Protein AF-A0AAV8YM49-F1 (afdb_monomer_lite)

Sequence (236 aa):
MFSIVPRKYVSRLPNSCKVLKRLSSSISSSESVTNRKTENLKRDILQYRHIYPEFLPDPKFEFRNIIREKLERNDMIARRTQIDIPEFYVGSIMAVSSSDPHTPGKFHRFVGICIQRGGCGLRAHFTLRNVIDHQPRPWLERWERKNLQGVQDLGLPEKFYKRAQELAKPWEKYDLMKEYMQVFILLLFVVVITRTIPEEEQTEIFSEIQSKLQKLEVTRKQLKKKRVFVKPIKLA

Structure (mmCIF, N/CA/C/O backbone):
data_AF-A0AAV8YM49-F1
#
_entry.id   AF-A0AAV8YM49-F1
#
loop_
_atom_site.group_PDB
_atom_site.id
_atom_site.type_symbol
_atom_site.label_atom_id
_atom_site.label_alt_id
_atom_site.label_comp_id
_atom_site.label_asym_id
_atom_site.label_entity_id
_atom_site.label_seq_id
_atom_site.pdbx_PDB_ins_code
_atom_site.Cartn_x
_atom_site.Cartn_y
_atom_site.Cartn_z
_atom_site.occupancy
_atom_site.B_iso_or_equiv
_atom_site.auth_seq_id
_atom_site.auth_comp_id
_atom_site.auth_asym_id
_atom_site.auth_atom_id
_atom_site.pdbx_PDB_model_num
ATOM 1 N N . MET A 1 1 ? -13.465 -10.265 99.283 1.00 46.56 1 MET A N 1
ATOM 2 C CA . MET A 1 1 ? -14.138 -10.762 98.065 1.00 46.56 1 MET A CA 1
ATOM 3 C C . MET A 1 1 ? -13.457 -10.161 96.846 1.00 46.56 1 MET A C 1
ATOM 5 O O . MET A 1 1 ? -13.741 -9.017 96.548 1.00 46.56 1 MET A O 1
ATOM 9 N N . PHE A 1 2 ? -12.567 -10.894 96.173 1.00 34.19 2 PHE A N 1
ATOM 10 C CA . PHE A 1 2 ? -12.185 -10.626 94.781 1.00 34.19 2 PHE A CA 1
ATOM 11 C C . PHE A 1 2 ? -11.800 -11.960 94.132 1.00 34.19 2 PHE A C 1
ATOM 13 O O . PHE A 1 2 ? -10.978 -12.706 94.659 1.00 34.19 2 PHE A O 1
ATOM 20 N N . SER A 1 3 ? -12.495 -12.290 93.049 1.00 35.25 3 SER A N 1
ATOM 21 C CA . SER A 1 3 ? -12.461 -13.561 92.327 1.00 35.25 3 SER A CA 1
ATOM 22 C C . SER A 1 3 ? -11.358 -13.594 91.266 1.00 35.25 3 SER A C 1
ATOM 24 O O . SER A 1 3 ? -11.198 -12.645 90.502 1.00 35.25 3 SER A O 1
ATOM 26 N N . ILE A 1 4 ? -10.648 -14.721 91.191 1.00 41.78 4 ILE A N 1
ATOM 27 C CA . ILE A 1 4 ? -9.607 -15.040 90.204 1.00 41.78 4 ILE A CA 1
ATOM 28 C C . ILE A 1 4 ? -10.245 -15.762 89.007 1.00 41.78 4 ILE A C 1
ATOM 30 O O . ILE A 1 4 ? -10.943 -16.758 89.189 1.00 41.78 4 ILE A O 1
ATOM 34 N N . VAL A 1 5 ? -9.973 -15.295 87.785 1.00 45.62 5 VAL A N 1
ATOM 35 C CA . VAL A 1 5 ? -10.307 -15.991 86.526 1.00 45.62 5 VAL A CA 1
ATOM 36 C C . VAL A 1 5 ? -9.008 -16.504 85.885 1.00 45.62 5 VAL A C 1
ATOM 38 O O . VAL A 1 5 ? -8.065 -15.720 85.760 1.00 45.62 5 VAL A O 1
ATOM 41 N N . PRO A 1 6 ? -8.917 -17.776 85.447 1.00 42.50 6 PRO A N 1
ATOM 42 C CA . PRO A 1 6 ? -7.717 -18.294 84.803 1.00 42.50 6 PRO A CA 1
ATOM 43 C C . PRO A 1 6 ? -7.703 -18.067 83.281 1.00 42.50 6 PRO A C 1
ATOM 45 O O . PRO A 1 6 ? -8.722 -18.079 82.590 1.00 42.50 6 PRO A O 1
ATOM 48 N N . ARG A 1 7 ? -6.482 -17.891 82.770 1.00 38.19 7 ARG A N 1
ATOM 49 C CA . ARG A 1 7 ? -6.090 -17.665 81.371 1.00 38.19 7 ARG A CA 1
ATOM 50 C C . ARG A 1 7 ? -6.223 -18.965 80.559 1.00 38.19 7 ARG A C 1
ATOM 52 O O . ARG A 1 7 ? -5.686 -19.992 80.966 1.00 38.19 7 ARG A O 1
ATOM 59 N N . LYS A 1 8 ? -6.902 -18.935 79.404 1.00 37.12 8 LYS A N 1
ATOM 60 C CA . LYS A 1 8 ? -6.998 -20.092 78.492 1.00 37.12 8 LYS A CA 1
ATOM 61 C C . LYS A 1 8 ? -5.732 -20.251 77.638 1.00 37.12 8 LYS A C 1
ATOM 63 O O . LYS A 1 8 ? -5.185 -19.283 77.118 1.00 37.12 8 LYS A O 1
ATOM 68 N N . TYR A 1 9 ? -5.308 -21.506 77.527 1.00 36.41 9 TYR A N 1
ATOM 69 C CA . TYR A 1 9 ? -4.167 -22.034 76.781 1.00 36.41 9 TYR A CA 1
ATOM 70 C C . TYR A 1 9 ? -4.437 -22.029 75.262 1.00 36.41 9 TYR A C 1
ATOM 72 O O . TYR A 1 9 ? -5.551 -22.331 74.836 1.00 36.41 9 TYR A O 1
ATOM 80 N N . VAL A 1 10 ? -3.416 -21.735 74.449 1.00 42.94 10 VAL A N 1
ATOM 81 C CA . VAL A 1 10 ? -3.442 -21.874 72.981 1.00 42.94 10 VAL A CA 1
ATOM 82 C C . VAL A 1 10 ? -3.245 -23.350 72.627 1.00 42.94 10 VAL A C 1
ATOM 84 O O . VAL A 1 10 ? -2.217 -23.935 72.969 1.00 42.94 10 VAL A O 1
ATOM 87 N N . SER A 1 11 ? -4.219 -23.967 71.956 1.00 38.06 11 SER A N 1
ATOM 88 C CA . SER A 1 11 ? -4.120 -25.338 71.448 1.00 38.06 11 SER A CA 1
ATOM 89 C C . SER A 1 11 ? -3.679 -25.377 69.980 1.00 38.06 11 SER A C 1
ATOM 91 O O . SER A 1 11 ? -4.008 -24.518 69.165 1.00 38.06 11 SER A O 1
ATOM 93 N N . ARG A 1 12 ? -2.869 -26.397 69.686 1.00 40.97 12 ARG A N 1
ATOM 94 C CA . ARG A 1 12 ? -2.185 -26.697 68.422 1.00 40.97 12 ARG A CA 1
ATOM 95 C C . ARG A 1 12 ? -3.151 -26.903 67.243 1.00 40.97 12 ARG A C 1
ATOM 97 O O . ARG A 1 12 ? -4.181 -27.553 67.387 1.00 40.97 12 ARG A O 1
ATOM 104 N N . LEU A 1 13 ? -2.737 -26.435 66.063 1.00 36.75 13 LEU A N 1
ATOM 105 C CA . LEU A 1 13 ? -3.349 -26.717 64.758 1.00 36.75 13 LEU A CA 1
ATOM 106 C C . LEU A 1 13 ? -3.242 -28.211 64.387 1.00 36.75 13 LEU A C 1
ATOM 108 O O . LEU A 1 13 ? -2.139 -28.760 64.467 1.00 36.75 13 LEU A O 1
ATOM 112 N N . PRO A 1 14 ? -4.318 -28.858 63.896 1.00 38.84 14 PRO A N 1
ATOM 113 C CA . PRO A 1 14 ? -4.217 -30.136 63.210 1.00 38.84 14 PRO A CA 1
ATOM 114 C C . PRO A 1 14 ? -4.161 -29.967 61.683 1.00 38.84 14 PRO A C 1
ATOM 116 O O . PRO A 1 14 ? -4.896 -29.197 61.065 1.00 38.84 14 PRO A O 1
ATOM 119 N N . ASN A 1 15 ? -3.271 -30.753 61.081 1.00 51.25 15 ASN A N 1
ATOM 120 C CA . ASN A 1 15 ? -3.043 -30.902 59.648 1.00 51.25 15 ASN A CA 1
ATOM 121 C C . ASN A 1 15 ? -4.310 -31.339 58.885 1.00 51.25 15 ASN A C 1
ATOM 123 O O . ASN A 1 15 ? -4.854 -32.406 59.161 1.00 51.25 15 ASN A O 1
ATOM 127 N N . SER A 1 16 ? -4.706 -30.609 57.834 1.00 43.00 16 SER A N 1
ATOM 128 C CA . SER A 1 16 ? -5.570 -31.160 56.772 1.00 43.00 16 SER A CA 1
ATOM 129 C C . SER A 1 16 ? -5.277 -30.573 55.377 1.00 43.00 16 SER A C 1
ATOM 131 O O . SER A 1 16 ? -6.141 -30.085 54.656 1.00 43.00 16 SER A O 1
ATOM 133 N N . CYS A 1 17 ? -4.026 -30.702 54.921 1.00 45.03 17 CYS A N 1
ATOM 134 C CA . CYS A 1 17 ? -3.582 -30.385 53.550 1.00 45.03 17 CYS A CA 1
ATOM 135 C C . CYS A 1 17 ? -4.099 -31.358 52.458 1.00 45.03 17 CYS A C 1
ATOM 137 O O . CYS A 1 17 ? -3.348 -31.738 51.558 1.00 45.03 17 CYS A O 1
ATOM 139 N N . LYS A 1 18 ? -5.372 -31.778 52.488 1.00 47.28 18 LYS A N 1
ATOM 140 C CA . LYS A 1 18 ? -5.961 -32.634 51.432 1.00 47.28 18 LYS A CA 1
ATOM 141 C C . LYS A 1 18 ? -6.781 -31.867 50.384 1.00 47.28 18 LYS A C 1
ATOM 143 O O . LYS A 1 18 ? -7.021 -32.409 49.311 1.00 47.28 18 LYS A O 1
ATOM 148 N N . VAL A 1 19 ? -7.126 -30.599 50.630 1.00 46.47 19 VAL A N 1
ATOM 149 C CA . VAL A 1 19 ? -7.856 -29.752 49.659 1.00 46.47 19 VAL A CA 1
ATOM 150 C C . VAL A 1 19 ? -6.904 -28.965 48.741 1.00 46.47 19 VAL A C 1
ATOM 152 O O . VAL A 1 19 ? -7.182 -28.793 47.557 1.00 46.47 19 VAL A O 1
ATOM 155 N N . LEU A 1 20 ? -5.714 -28.596 49.228 1.00 43.62 20 LEU A N 1
ATOM 156 C CA . LEU A 1 20 ? -4.735 -27.802 48.466 1.00 43.62 20 LEU A CA 1
ATOM 157 C C . LEU A 1 20 ? -4.010 -28.571 47.345 1.00 43.62 20 LEU A C 1
ATOM 159 O O . LEU A 1 20 ? -3.550 -27.951 46.392 1.00 43.62 20 LEU A O 1
ATOM 163 N N . LYS A 1 21 ? -3.952 -29.911 47.396 1.00 45.19 21 LYS A N 1
ATOM 164 C CA . LYS A 1 21 ? -3.364 -30.725 46.310 1.00 45.19 21 LYS A CA 1
ATOM 165 C C . LYS A 1 21 ? -4.295 -30.923 45.106 1.00 45.19 21 LYS A C 1
ATOM 167 O O . LYS A 1 21 ? -3.812 -31.233 44.024 1.00 45.19 21 LYS A O 1
ATOM 172 N N . ARG A 1 22 ? -5.616 -30.752 45.269 1.00 38.84 22 ARG A N 1
ATOM 173 C CA . ARG A 1 22 ? -6.582 -30.875 44.159 1.00 38.84 22 ARG A CA 1
ATOM 174 C C . ARG A 1 22 ? -6.674 -29.589 43.336 1.00 38.84 22 ARG A C 1
ATOM 176 O O . ARG A 1 22 ? -6.702 -29.676 42.113 1.00 38.84 22 ARG A O 1
ATOM 183 N N . LEU A 1 23 ? -6.617 -28.416 43.978 1.00 42.66 23 LEU A N 1
ATOM 184 C CA . LEU A 1 23 ? -6.590 -27.133 43.262 1.00 42.66 23 LEU A CA 1
ATOM 185 C C . LEU A 1 23 ? -5.299 -26.923 42.452 1.00 42.66 23 LEU A C 1
ATOM 187 O O . LEU A 1 23 ? -5.364 -26.390 41.346 1.00 42.66 23 LEU A O 1
ATOM 191 N N . SER A 1 24 ? -4.142 -27.384 42.936 1.00 49.41 24 SER A N 1
ATOM 192 C CA . SER A 1 24 ? -2.877 -27.246 42.198 1.00 49.41 24 SER A CA 1
ATOM 193 C C . SER A 1 24 ? -2.832 -28.087 40.915 1.00 49.41 24 SER A C 1
ATOM 195 O O . SER A 1 24 ? -2.260 -27.648 39.921 1.00 49.41 24 SER A O 1
ATOM 197 N N . SER A 1 25 ? -3.493 -29.252 40.893 1.00 47.28 25 SER A N 1
ATOM 198 C CA . SER A 1 25 ? -3.593 -30.097 39.691 1.00 47.28 25 SER A CA 1
ATOM 199 C C . SER A 1 25 ? -4.529 -29.540 38.610 1.00 47.28 25 SER A C 1
ATOM 201 O O . SER A 1 25 ? -4.307 -29.776 37.426 1.00 47.28 25 SER A O 1
ATOM 203 N N . SER A 1 26 ? -5.549 -28.761 38.990 1.00 46.94 26 SER A N 1
ATOM 204 C CA . SER A 1 26 ? -6.405 -28.050 38.031 1.00 46.94 26 SER A CA 1
ATOM 205 C C . SER A 1 26 ? -5.739 -26.787 37.473 1.00 46.94 26 SER A C 1
ATOM 207 O O . SER A 1 26 ? -5.915 -26.488 36.294 1.00 46.94 26 SER A O 1
ATOM 209 N N . ILE A 1 27 ? -4.929 -26.088 38.276 1.00 49.69 27 ILE A N 1
ATOM 210 C CA . ILE A 1 27 ? -4.221 -24.863 37.865 1.00 49.69 27 ILE A CA 1
ATOM 211 C C . ILE A 1 27 ? -3.103 -25.171 36.853 1.00 49.69 27 ILE A C 1
ATOM 213 O O . ILE A 1 27 ? -2.983 -24.484 35.843 1.00 49.69 27 ILE A O 1
ATOM 217 N N . SER A 1 28 ? -2.364 -26.272 37.025 1.00 42.50 28 SER A N 1
ATOM 218 C CA . SER A 1 28 ? -1.335 -26.682 36.054 1.00 42.50 28 SER A CA 1
ATOM 219 C C . SER A 1 28 ? -1.918 -27.091 34.687 1.00 42.50 28 SER A C 1
ATOM 221 O O . SER A 1 28 ? -1.295 -26.904 33.636 1.00 42.50 28 SER A O 1
ATOM 223 N N . SER A 1 29 ? -3.151 -27.613 34.671 1.00 42.50 29 SER A N 1
ATOM 224 C CA . SER A 1 29 ? -3.867 -27.950 33.434 1.00 42.50 29 SER A CA 1
ATOM 225 C C . SER A 1 29 ? -4.449 -26.725 32.714 1.00 42.50 29 SER A C 1
ATOM 227 O O . SER A 1 29 ? -4.466 -26.696 31.484 1.00 42.50 29 SER A O 1
ATOM 229 N N . SER A 1 30 ? -4.862 -25.678 33.440 1.00 47.22 30 SER A N 1
ATOM 230 C CA . SER A 1 30 ? -5.319 -24.423 32.831 1.00 47.22 30 SER A CA 1
ATOM 231 C C . SER A 1 30 ? -4.153 -23.566 32.328 1.00 47.22 30 SER A C 1
ATOM 233 O O . SER A 1 30 ? -4.255 -23.033 31.226 1.00 47.22 30 SER A O 1
ATOM 235 N N . GLU A 1 31 ? -3.027 -23.509 33.050 1.00 51.16 31 GLU A N 1
ATOM 236 C CA . GLU A 1 31 ? -1.808 -22.781 32.647 1.00 51.16 31 GLU A CA 1
ATOM 237 C C . GLU A 1 31 ? -1.156 -23.339 31.371 1.00 51.16 31 GLU A C 1
ATOM 239 O O . GLU A 1 31 ? -0.634 -22.597 30.539 1.00 51.16 31 GLU A O 1
ATOM 244 N N . SER A 1 32 ? -1.220 -24.656 31.157 1.00 50.72 32 SER A N 1
ATOM 245 C CA . SER A 1 32 ? -0.671 -25.285 29.946 1.00 50.72 32 SER A CA 1
ATOM 246 C C . SER A 1 32 ? -1.552 -25.085 28.703 1.00 50.72 32 SER A C 1
ATOM 248 O O . SER A 1 32 ? -1.036 -25.028 27.582 1.00 50.72 32 SER A O 1
ATOM 250 N N . VAL A 1 33 ? -2.871 -24.934 28.871 1.00 56.97 33 VAL A N 1
ATOM 251 C CA . VAL A 1 33 ? -3.812 -24.609 27.783 1.00 56.97 33 VAL A CA 1
ATOM 252 C C . VAL A 1 33 ? -3.781 -23.116 27.452 1.00 56.97 33 VAL A C 1
ATOM 254 O O . VAL A 1 33 ? -3.846 -22.759 26.272 1.00 56.97 33 VAL A O 1
ATOM 257 N N . THR A 1 34 ? -3.649 -22.239 28.451 1.00 57.94 34 THR A N 1
ATOM 258 C CA . THR A 1 34 ? -3.471 -20.798 28.223 1.00 57.94 34 THR A CA 1
ATOM 259 C C . THR A 1 34 ? -2.155 -20.519 27.509 1.00 57.94 34 THR A C 1
ATOM 261 O O . THR A 1 34 ? -2.188 -19.828 26.498 1.00 57.94 34 THR A O 1
ATOM 264 N N . ASN A 1 35 ? -1.038 -21.147 27.897 1.00 59.56 35 ASN A N 1
ATOM 265 C CA . ASN A 1 35 ? 0.242 -20.971 27.199 1.00 59.56 35 ASN A CA 1
ATOM 266 C C . ASN A 1 35 ? 0.191 -21.382 25.720 1.00 59.56 35 ASN A C 1
ATOM 268 O O . ASN A 1 35 ? 0.691 -20.652 24.867 1.00 59.56 35 ASN A O 1
ATOM 272 N N . ARG A 1 36 ? -0.474 -22.493 25.367 1.00 60.69 36 ARG A N 1
ATOM 273 C CA . ARG A 1 36 ? -0.638 -22.873 23.948 1.00 60.69 36 ARG A CA 1
ATOM 274 C C . ARG A 1 36 ? -1.481 -21.870 23.159 1.00 60.69 36 ARG A C 1
ATOM 276 O O . ARG A 1 36 ? -1.185 -21.617 21.994 1.00 60.69 36 ARG A O 1
ATOM 283 N N . LYS A 1 37 ? -2.518 -21.293 23.776 1.00 61.66 37 LYS A N 1
ATOM 284 C CA . LYS A 1 37 ? -3.340 -20.243 23.151 1.00 61.66 37 LYS A CA 1
ATOM 285 C C . LYS A 1 37 ? -2.547 -18.949 22.963 1.00 61.66 37 LYS A C 1
ATOM 287 O O . LYS A 1 37 ? -2.629 -18.359 21.892 1.00 61.66 37 LYS A O 1
ATOM 292 N N . THR A 1 38 ? -1.750 -18.550 23.952 1.00 63.34 38 THR A N 1
ATOM 293 C CA . THR A 1 38 ? -0.883 -17.364 23.883 1.00 63.34 38 THR A CA 1
ATOM 294 C C . THR A 1 38 ? 0.177 -17.504 22.791 1.00 63.34 38 THR A C 1
ATOM 296 O O . THR A 1 38 ? 0.385 -16.576 22.017 1.00 63.34 38 THR A O 1
ATOM 299 N N . GLU A 1 39 ? 0.796 -18.678 22.658 1.00 65.69 39 GLU A N 1
ATOM 300 C CA . GLU A 1 39 ? 1.777 -18.945 21.598 1.00 65.69 39 GLU A CA 1
ATOM 301 C C . GLU A 1 39 ? 1.148 -18.965 20.196 1.00 65.69 39 GLU A C 1
ATOM 303 O O . GLU A 1 39 ? 1.759 -18.501 19.235 1.00 65.69 39 GLU A O 1
ATOM 308 N N . ASN A 1 40 ? -0.094 -19.435 20.056 1.00 69.25 40 ASN A N 1
ATOM 309 C CA . ASN A 1 40 ? -0.818 -19.335 18.785 1.00 69.25 40 ASN A CA 1
ATOM 310 C C . ASN A 1 40 ? -1.177 -17.883 18.441 1.00 69.25 40 ASN A C 1
ATOM 312 O O . ASN A 1 40 ? -0.971 -17.470 17.306 1.00 69.25 40 ASN A O 1
ATOM 316 N N . LEU A 1 41 ? -1.602 -17.084 19.425 1.00 67.56 41 LEU A N 1
ATOM 317 C CA . LEU A 1 41 ? -1.854 -15.652 19.238 1.00 67.56 41 LEU A CA 1
ATOM 318 C C . LEU A 1 41 ? -0.592 -14.902 18.792 1.00 67.56 41 LEU A C 1
ATOM 320 O O . LEU A 1 41 ? -0.668 -14.083 17.885 1.00 67.56 41 LEU A O 1
ATOM 324 N N . LYS A 1 42 ? 0.579 -15.211 19.364 1.00 67.69 42 LYS A N 1
ATOM 325 C CA . LYS A 1 42 ? 1.860 -14.633 18.917 1.00 67.69 42 LYS A CA 1
ATOM 326 C C . LYS A 1 42 ? 2.180 -14.972 17.461 1.00 67.69 42 LYS A C 1
ATOM 328 O O . LYS A 1 42 ? 2.605 -14.097 16.710 1.00 67.69 42 LYS A O 1
ATOM 333 N N . ARG A 1 43 ? 1.946 -16.217 17.031 1.00 68.50 43 ARG A N 1
ATOM 334 C CA . ARG A 1 43 ? 2.124 -16.613 15.620 1.00 68.50 43 ARG A CA 1
ATOM 335 C C . ARG A 1 43 ? 1.164 -15.868 14.698 1.00 68.50 43 ARG A C 1
ATOM 337 O O . ARG A 1 43 ? 1.590 -15.413 13.640 1.00 68.50 43 ARG A O 1
ATOM 344 N N . ASP A 1 44 ? -0.084 -15.695 15.120 1.00 70.56 44 ASP A N 1
ATOM 345 C CA . ASP A 1 44 ? -1.075 -14.924 14.369 1.00 70.56 44 ASP A CA 1
ATOM 346 C C . ASP A 1 44 ? -0.655 -13.445 14.263 1.00 70.56 44 ASP A C 1
ATOM 348 O O . ASP A 1 44 ? -0.721 -12.861 13.183 1.00 70.56 44 ASP A O 1
ATOM 352 N N . ILE A 1 45 ? -0.121 -12.849 15.339 1.00 71.06 45 ILE A N 1
ATOM 353 C CA . ILE A 1 45 ? 0.413 -11.472 15.353 1.00 71.06 45 ILE A CA 1
ATOM 354 C C . ILE A 1 45 ? 1.547 -11.299 14.329 1.00 71.06 45 ILE A C 1
ATOM 356 O O . ILE A 1 45 ? 1.556 -10.322 13.576 1.00 71.06 45 ILE A O 1
ATOM 360 N N . LEU A 1 46 ? 2.467 -12.264 14.236 1.00 69.31 46 LEU A N 1
ATOM 361 C CA . LEU A 1 46 ? 3.545 -12.235 13.240 1.00 69.31 46 LEU A CA 1
ATOM 362 C C . LEU A 1 46 ? 3.019 -12.322 11.800 1.00 69.31 46 LEU A C 1
ATOM 364 O O . LEU A 1 46 ? 3.611 -11.727 10.899 1.00 69.31 46 LEU A O 1
ATOM 368 N N . GLN A 1 47 ? 1.902 -13.017 11.567 1.00 79.62 47 GLN A N 1
ATOM 369 C CA . GLN A 1 47 ? 1.260 -13.043 10.250 1.00 79.62 47 GLN A CA 1
ATOM 370 C C . GLN A 1 47 ? 0.632 -11.687 9.904 1.00 79.62 47 GLN A C 1
ATOM 372 O O . GLN A 1 47 ? 0.831 -11.191 8.793 1.00 79.62 47 GLN A O 1
ATOM 377 N N . TYR A 1 48 ? -0.050 -11.036 10.855 1.00 79.00 48 TYR A N 1
ATOM 378 C CA . TYR A 1 48 ? -0.684 -9.728 10.633 1.00 79.00 48 TYR A CA 1
ATOM 379 C C . TYR A 1 48 ? 0.297 -8.637 10.215 1.00 79.00 48 TYR A C 1
ATOM 381 O O . TYR A 1 48 ? -0.066 -7.769 9.419 1.00 79.00 48 TYR A O 1
ATOM 389 N N . ARG A 1 49 ? 1.551 -8.719 10.668 1.00 80.00 49 ARG A N 1
ATOM 390 C CA . ARG A 1 49 ? 2.621 -7.821 10.225 1.00 80.00 49 ARG A CA 1
ATOM 391 C C . ARG A 1 49 ? 2.805 -7.814 8.708 1.00 80.00 49 ARG A C 1
ATOM 393 O O . ARG A 1 49 ? 3.039 -6.757 8.127 1.00 80.00 49 ARG A O 1
ATOM 400 N N . HIS A 1 50 ? 2.719 -8.976 8.066 1.00 79.00 50 HIS A N 1
ATOM 401 C CA . HIS A 1 50 ? 2.889 -9.089 6.617 1.00 79.00 50 HIS A CA 1
ATOM 402 C C . HIS A 1 50 ? 1.603 -8.779 5.851 1.00 79.00 50 HIS A C 1
ATOM 404 O O . HIS A 1 50 ? 1.664 -8.304 4.718 1.00 79.00 50 HIS A O 1
ATOM 410 N N . ILE A 1 51 ? 0.444 -9.042 6.456 1.00 87.12 51 ILE A N 1
ATOM 411 C CA . ILE A 1 51 ? -0.857 -8.784 5.832 1.00 87.12 51 ILE A CA 1
ATOM 412 C C . ILE A 1 51 ? -1.131 -7.271 5.786 1.00 87.12 51 ILE A C 1
ATOM 414 O O . ILE A 1 51 ? -1.494 -6.730 4.734 1.00 87.12 51 ILE A O 1
ATOM 418 N N . TYR A 1 52 ? -0.894 -6.580 6.906 1.00 87.94 52 TYR A N 1
ATOM 419 C CA . TYR A 1 52 ? -1.211 -5.163 7.087 1.00 87.94 52 TYR A CA 1
ATOM 420 C C . TYR A 1 52 ? 0.009 -4.327 7.516 1.00 87.94 52 TYR A C 1
ATOM 422 O O . TYR A 1 52 ? 0.048 -3.812 8.639 1.00 87.94 52 TYR A O 1
ATOM 430 N N . PRO A 1 53 ? 1.004 -4.149 6.628 1.00 86.25 53 PRO A N 1
ATOM 431 C CA . PRO A 1 53 ? 2.182 -3.333 6.916 1.00 86.25 53 PRO A CA 1
ATOM 432 C C . PRO A 1 53 ? 1.845 -1.864 7.223 1.00 86.25 53 PRO A C 1
ATOM 434 O O . PRO A 1 53 ? 2.571 -1.216 7.966 1.00 86.25 53 PRO A O 1
ATOM 437 N N . GLU A 1 54 ? 0.735 -1.335 6.701 1.00 89.06 54 GLU A N 1
ATOM 438 C CA . GLU A 1 54 ? 0.326 0.063 6.876 1.00 89.06 54 GLU A CA 1
ATOM 439 C C . GLU A 1 54 ? -0.059 0.452 8.309 1.00 89.06 54 GLU A C 1
ATOM 441 O O . GLU A 1 54 ? -0.082 1.638 8.622 1.00 89.06 54 GLU A O 1
ATOM 446 N N . PHE A 1 55 ? -0.392 -0.504 9.179 1.00 89.69 55 PHE A N 1
ATOM 447 C CA . PHE A 1 55 ? -0.747 -0.191 10.566 1.00 89.69 55 PHE A CA 1
ATOM 448 C C . PHE A 1 55 ? 0.469 0.020 11.467 1.00 89.69 55 PHE A C 1
ATOM 450 O O . PHE A 1 55 ? 0.308 0.531 12.578 1.00 89.69 55 PHE A O 1
ATOM 457 N N . LEU A 1 56 ? 1.664 -0.364 11.009 1.00 86.19 56 LEU A N 1
ATOM 458 C CA . LEU A 1 56 ? 2.886 -0.089 11.748 1.00 86.19 56 LEU A CA 1
ATOM 459 C C . LEU A 1 56 ? 3.281 1.387 11.582 1.00 86.19 56 LEU A C 1
ATOM 461 O O . LEU A 1 56 ? 3.113 1.954 10.497 1.00 86.19 56 LEU A O 1
ATOM 465 N N . PRO A 1 57 ? 3.802 2.015 12.648 1.00 84.06 57 PRO A N 1
ATOM 466 C CA . PRO A 1 57 ? 4.302 3.378 12.583 1.00 84.06 57 PRO A CA 1
ATOM 467 C C . PRO A 1 57 ? 5.578 3.472 11.745 1.00 84.06 57 PRO A C 1
ATOM 469 O O . PRO A 1 57 ? 6.245 2.475 11.455 1.00 84.06 57 PRO A O 1
ATOM 472 N N . ASP A 1 58 ? 5.918 4.704 11.367 1.00 78.19 58 ASP A N 1
ATOM 473 C CA . ASP A 1 58 ? 7.142 4.970 10.627 1.00 78.19 58 ASP A CA 1
ATOM 474 C C . ASP A 1 58 ? 8.384 4.547 11.439 1.00 78.19 58 ASP A C 1
ATOM 476 O O . ASP A 1 58 ? 8.450 4.763 12.652 1.00 78.19 58 ASP A O 1
ATOM 480 N N . PRO A 1 59 ? 9.420 4.012 10.772 1.00 72.69 59 PRO A N 1
ATOM 481 C CA . PRO A 1 59 ? 10.653 3.573 11.423 1.00 72.69 59 PRO A CA 1
ATOM 482 C C . PRO A 1 59 ? 11.418 4.694 12.157 1.00 72.69 59 PRO A C 1
ATOM 484 O O . PRO A 1 59 ? 12.183 4.421 13.085 1.00 72.69 59 PRO A O 1
ATOM 487 N N . LYS A 1 60 ? 11.244 5.954 11.737 1.00 71.56 60 LYS A N 1
ATOM 488 C CA . LYS A 1 60 ? 11.921 7.126 12.314 1.00 71.56 60 LYS A CA 1
ATOM 489 C C . LYS A 1 60 ? 11.160 7.646 13.538 1.00 71.56 60 LYS A C 1
ATOM 491 O O . LYS A 1 60 ? 10.038 8.126 13.406 1.00 71.56 60 LYS A O 1
ATOM 496 N N . PHE A 1 61 ? 11.803 7.629 14.706 1.00 71.50 61 PHE A N 1
ATOM 497 C CA . PHE A 1 61 ? 11.193 8.056 15.974 1.00 71.50 61 PHE A CA 1
ATOM 498 C C . PHE A 1 61 ? 10.910 9.568 16.059 1.00 71.50 61 PHE A C 1
ATOM 500 O O . PHE A 1 61 ? 10.016 9.981 16.790 1.00 71.50 61 PHE A O 1
ATOM 507 N N . GLU A 1 62 ? 11.646 10.389 15.303 1.00 76.44 62 GLU A N 1
ATOM 508 C CA . GLU A 1 62 ? 11.611 11.862 15.364 1.00 76.44 62 GLU A CA 1
ATOM 509 C C . GLU A 1 62 ? 10.212 12.457 15.145 1.00 76.44 62 GLU A C 1
ATOM 511 O O . GLU A 1 62 ? 9.875 13.492 15.713 1.00 76.44 62 GLU A O 1
ATOM 516 N N . PHE A 1 63 ? 9.380 11.792 14.339 1.00 74.56 63 PHE A N 1
ATOM 517 C CA . PHE A 1 63 ? 8.049 12.272 13.948 1.00 74.56 63 PHE A CA 1
ATOM 518 C C . PHE A 1 63 ? 6.911 11.454 14.577 1.00 74.56 63 PHE A C 1
ATOM 520 O O . PHE A 1 63 ? 5.759 11.504 14.121 1.00 74.56 63 PHE A O 1
ATOM 527 N N . ARG A 1 64 ? 7.230 10.666 15.607 1.00 79.88 64 ARG A N 1
ATOM 528 C CA . ARG A 1 64 ? 6.311 9.715 16.225 1.00 79.88 64 ARG A CA 1
ATOM 529 C C . ARG A 1 64 ? 5.411 10.396 17.253 1.00 79.88 64 ARG A C 1
ATOM 531 O O . ARG A 1 64 ? 5.877 11.155 18.098 1.00 79.88 64 ARG A O 1
ATOM 538 N N . ASN A 1 65 ? 4.110 10.115 17.204 1.00 87.12 65 ASN A N 1
ATOM 539 C CA . ASN A 1 65 ? 3.164 10.605 18.208 1.00 87.12 65 ASN A CA 1
ATOM 540 C C . ASN A 1 65 ? 2.072 9.559 18.452 1.00 87.12 65 ASN A C 1
ATOM 542 O O . ASN A 1 65 ? 1.289 9.241 17.557 1.00 87.12 65 ASN A O 1
ATOM 546 N N . ILE A 1 66 ? 1.997 9.077 19.695 1.00 88.31 66 ILE A N 1
ATOM 547 C CA . ILE A 1 66 ? 1.108 7.985 20.113 1.00 88.31 66 ILE A CA 1
ATOM 548 C C . ILE A 1 66 ? -0.364 8.339 19.875 1.00 88.31 66 ILE A C 1
ATOM 550 O O . ILE A 1 66 ? -1.139 7.503 19.410 1.00 88.31 66 ILE A O 1
ATOM 554 N N . ILE A 1 67 ? -0.761 9.579 20.175 1.00 92.44 67 ILE A N 1
ATOM 555 C CA . ILE A 1 67 ? -2.152 10.025 20.029 1.00 92.44 67 ILE A CA 1
ATOM 556 C C . ILE A 1 67 ? -2.512 10.112 18.546 1.00 92.44 67 ILE A C 1
ATOM 558 O O . ILE A 1 67 ? -3.567 9.621 18.143 1.00 92.44 67 ILE A O 1
ATOM 562 N N . ARG A 1 68 ? -1.614 10.677 17.728 1.00 91.94 68 ARG A N 1
ATOM 563 C CA . ARG A 1 68 ? -1.789 10.765 16.272 1.00 91.94 68 ARG A CA 1
ATOM 564 C C . ARG A 1 68 ? -1.961 9.379 15.657 1.00 91.94 68 ARG A C 1
ATOM 566 O O . ARG A 1 68 ? -2.936 9.148 14.954 1.00 91.94 68 ARG A O 1
ATOM 573 N N . GLU A 1 69 ? -1.076 8.442 15.983 1.00 90.81 69 GLU A N 1
ATOM 574 C CA . GLU A 1 69 ? -1.124 7.066 15.475 1.00 90.81 69 GLU A CA 1
ATOM 575 C C . GLU A 1 69 ? -2.388 6.320 15.913 1.00 90.81 69 GLU A C 1
ATOM 577 O O . GLU A 1 69 ? -3.002 5.628 15.102 1.00 90.81 69 GLU A O 1
ATOM 582 N N . LYS A 1 70 ? -2.820 6.472 17.175 1.00 91.69 70 LYS A N 1
ATOM 583 C CA . LYS A 1 70 ? -4.079 5.879 17.661 1.00 91.69 70 LYS A CA 1
ATOM 584 C C . LYS A 1 70 ? -5.289 6.440 16.905 1.00 91.69 70 LYS A C 1
ATOM 586 O O . LYS A 1 70 ? -6.176 5.677 16.519 1.00 91.69 70 LYS A O 1
ATOM 591 N N . LEU A 1 71 ? -5.318 7.748 16.646 1.00 94.06 71 LEU A N 1
ATOM 592 C CA . LEU A 1 71 ? -6.398 8.385 15.890 1.00 94.06 71 LEU A CA 1
ATOM 593 C C . LEU A 1 71 ? -6.394 7.966 14.411 1.00 94.06 71 LEU A C 1
ATOM 595 O O . LEU A 1 71 ? -7.447 7.619 13.879 1.00 94.06 71 LEU A O 1
ATOM 599 N N . GLU A 1 72 ? -5.221 7.918 13.774 1.00 93.62 72 GLU A N 1
ATOM 600 C CA . GLU A 1 72 ? -5.058 7.439 12.395 1.00 93.62 72 GLU A CA 1
ATOM 601 C C . GLU A 1 72 ? -5.536 5.986 12.257 1.00 93.62 72 GLU A C 1
ATOM 603 O O . GLU A 1 72 ? -6.290 5.671 11.338 1.00 93.62 72 GLU A O 1
ATOM 608 N N . ARG A 1 73 ? -5.193 5.107 13.208 1.00 93.12 73 ARG A N 1
ATOM 609 C CA . ARG A 1 73 ? -5.662 3.711 13.226 1.00 93.12 73 ARG A CA 1
ATOM 610 C C . ARG A 1 73 ? -7.179 3.605 13.370 1.00 93.12 73 ARG A C 1
ATOM 612 O O . ARG A 1 73 ? -7.801 2.787 12.690 1.00 93.12 73 ARG A O 1
ATOM 619 N N . ASN A 1 74 ? -7.788 4.438 14.212 1.00 93.25 74 ASN A N 1
ATOM 620 C CA . ASN A 1 74 ? -9.245 4.505 14.334 1.00 93.25 74 ASN A CA 1
ATOM 621 C C . ASN A 1 74 ? -9.909 4.927 13.018 1.00 93.25 74 ASN A C 1
ATOM 623 O O . ASN A 1 74 ? -10.872 4.282 12.596 1.00 93.25 74 ASN A O 1
ATOM 627 N N . ASP A 1 75 ? -9.370 5.945 12.346 1.00 96.19 75 ASP A N 1
ATOM 628 C CA . ASP A 1 75 ? -9.880 6.402 11.050 1.00 96.19 75 ASP A CA 1
ATOM 629 C C . ASP A 1 75 ? -9.709 5.326 9.962 1.00 96.19 75 ASP A C 1
ATOM 631 O O . ASP A 1 75 ? -10.648 5.011 9.234 1.00 96.19 75 ASP A O 1
ATOM 635 N N . MET A 1 76 ? -8.562 4.641 9.905 1.00 93.81 76 MET A N 1
ATOM 636 C CA . MET A 1 76 ? -8.348 3.528 8.968 1.00 93.81 76 MET A CA 1
ATOM 637 C C . MET A 1 76 ? -9.411 2.430 9.105 1.00 93.81 76 MET A C 1
ATOM 639 O O . MET A 1 76 ? -9.912 1.921 8.100 1.00 93.81 76 MET A O 1
ATOM 643 N N . ILE A 1 77 ? -9.783 2.063 10.335 1.00 92.69 77 ILE A N 1
ATOM 644 C CA . ILE A 1 77 ? -10.832 1.067 10.592 1.00 92.69 77 ILE A CA 1
ATOM 645 C C . ILE A 1 77 ? -12.215 1.600 10.198 1.00 92.69 77 ILE A C 1
ATOM 647 O O . ILE A 1 77 ? -13.004 0.866 9.592 1.00 92.69 77 ILE A O 1
ATOM 651 N N . ALA A 1 78 ? -12.510 2.869 10.482 1.00 93.69 78 ALA A N 1
ATOM 652 C CA . ALA A 1 78 ? -13.757 3.501 10.059 1.00 93.69 78 ALA A CA 1
ATOM 653 C C . ALA A 1 78 ? -13.890 3.494 8.525 1.00 93.69 78 ALA A C 1
ATOM 655 O O . ALA A 1 78 ? -14.913 3.056 7.994 1.00 93.69 78 ALA A O 1
ATOM 656 N N . ARG A 1 79 ? -12.822 3.840 7.794 1.00 94.06 79 ARG A N 1
ATOM 657 C CA . ARG A 1 79 ? -12.783 3.783 6.322 1.00 94.06 79 ARG A CA 1
ATOM 658 C C . ARG A 1 79 ? -12.934 2.363 5.788 1.00 94.06 79 ARG A C 1
ATOM 660 O O . ARG A 1 79 ? -13.689 2.151 4.844 1.00 94.06 79 ARG A O 1
ATOM 667 N N . ARG A 1 80 ? -12.310 1.368 6.430 1.00 92.62 80 ARG A N 1
ATOM 668 C CA . ARG A 1 80 ? -12.502 -0.058 6.096 1.00 92.62 80 ARG A CA 1
ATOM 669 C C . ARG A 1 80 ? -13.915 -0.562 6.354 1.00 92.62 80 ARG A C 1
ATOM 671 O O . ARG A 1 80 ? -14.265 -1.619 5.851 1.00 92.62 80 ARG A O 1
ATOM 678 N N . THR A 1 81 ? -14.720 0.140 7.144 1.00 91.31 81 THR A N 1
ATOM 679 C CA . THR A 1 81 ? -16.132 -0.217 7.336 1.00 91.31 81 THR A CA 1
ATOM 680 C C . THR A 1 81 ? -16.966 0.159 6.110 1.00 91.31 81 THR A C 1
ATOM 682 O O . THR A 1 81 ? -17.950 -0.511 5.807 1.00 91.31 81 THR A O 1
ATOM 685 N N . GLN A 1 82 ? -16.553 1.201 5.385 1.00 90.81 82 GLN A N 1
ATOM 686 C CA . GLN A 1 82 ? -17.217 1.685 4.174 1.00 90.81 82 GLN A CA 1
ATOM 687 C C . GLN A 1 82 ? -16.642 1.048 2.901 1.00 90.81 82 GLN A C 1
ATOM 689 O O . GLN A 1 82 ? -17.396 0.681 2.003 1.00 90.81 82 GLN A O 1
ATOM 694 N N . ILE A 1 83 ? -15.313 0.911 2.830 1.00 90.75 83 ILE A N 1
ATOM 695 C CA . ILE A 1 83 ? -14.584 0.380 1.674 1.00 90.75 83 ILE A CA 1
ATOM 696 C C . ILE A 1 83 ? -14.012 -0.998 2.014 1.00 90.75 83 ILE A C 1
ATOM 698 O O . ILE A 1 83 ? -13.245 -1.163 2.965 1.00 90.75 83 ILE A O 1
ATOM 702 N N . ASP A 1 84 ? -14.348 -1.991 1.194 1.00 88.69 84 ASP A N 1
ATOM 703 C CA . ASP A 1 84 ? -13.836 -3.353 1.325 1.00 88.69 84 ASP A CA 1
ATOM 704 C C . ASP A 1 84 ? -12.446 -3.484 0.685 1.00 88.69 84 ASP A C 1
ATOM 706 O O . ASP A 1 84 ? -12.318 -3.686 -0.520 1.00 88.69 84 ASP A O 1
ATOM 710 N N . ILE A 1 85 ? -11.399 -3.379 1.509 1.00 89.75 85 ILE A N 1
ATOM 711 C CA . ILE A 1 85 ? -10.006 -3.612 1.100 1.00 89.75 85 ILE A CA 1
ATOM 712 C C . ILE A 1 85 ? -9.663 -5.092 1.349 1.00 89.75 85 ILE A C 1
ATOM 714 O O . ILE A 1 85 ? -9.677 -5.510 2.511 1.00 89.75 85 ILE A O 1
ATOM 718 N N . PRO A 1 86 ? -9.391 -5.895 0.303 1.00 90.31 86 PRO A N 1
ATOM 719 C CA . PRO A 1 86 ? -8.983 -7.289 0.457 1.00 90.31 86 PRO A CA 1
ATOM 720 C C . PRO A 1 86 ? -7.511 -7.406 0.876 1.00 90.31 86 PRO A C 1
ATOM 722 O O . PRO A 1 86 ? -6.758 -6.435 0.840 1.00 90.31 86 PRO A O 1
ATOM 725 N N . GLU A 1 87 ? -7.088 -8.616 1.230 1.00 89.12 87 GLU A N 1
ATOM 726 C CA . GLU A 1 87 ? -5.672 -8.943 1.410 1.00 89.12 87 GLU A CA 1
ATOM 727 C C . GLU A 1 87 ? -4.991 -9.055 0.040 1.00 89.12 87 GLU A C 1
ATOM 729 O O . GLU A 1 87 ? -5.512 -9.705 -0.869 1.00 89.12 87 GLU A O 1
ATOM 734 N N . PHE A 1 88 ? -3.843 -8.397 -0.132 1.00 93.00 88 PHE A N 1
ATOM 735 C CA . PHE A 1 88 ? -3.078 -8.442 -1.378 1.00 93.00 88 PHE A CA 1
ATOM 736 C C . PHE A 1 88 ? -1.588 -8.236 -1.131 1.00 93.00 88 PHE A C 1
ATOM 738 O O . PHE A 1 88 ? -1.183 -7.530 -0.212 1.00 93.00 88 PHE A O 1
ATOM 745 N N . TYR A 1 89 ? -0.760 -8.798 -2.001 1.00 92.38 89 TYR A N 1
ATOM 746 C CA . TYR A 1 89 ? 0.693 -8.660 -1.942 1.00 92.38 89 TYR A CA 1
ATOM 747 C C . TYR A 1 89 ? 1.229 -8.012 -3.217 1.00 92.38 89 TYR A C 1
ATOM 749 O O . TYR A 1 89 ? 0.539 -7.947 -4.239 1.00 92.38 89 TYR A O 1
ATOM 757 N N . VAL A 1 90 ? 2.475 -7.543 -3.168 1.00 90.25 90 VAL A N 1
ATOM 758 C CA . VAL A 1 90 ? 3.197 -7.120 -4.374 1.00 90.25 90 VAL A CA 1
ATOM 759 C C . VAL A 1 90 ? 3.218 -8.287 -5.370 1.00 90.25 90 VAL A C 1
ATOM 761 O O . VAL A 1 90 ? 3.532 -9.413 -4.999 1.00 90.25 90 VAL A O 1
ATOM 764 N N . GLY A 1 91 ? 2.818 -8.025 -6.613 1.00 90.50 91 GLY A N 1
ATOM 765 C CA . GLY A 1 91 ? 2.598 -9.018 -7.667 1.00 90.50 91 GLY A CA 1
ATOM 766 C C . GLY A 1 91 ? 1.132 -9.420 -7.875 1.00 90.50 91 GLY A C 1
ATOM 767 O O . GLY A 1 91 ? 0.812 -10.022 -8.896 1.00 90.50 91 GLY A O 1
ATOM 768 N N . SER A 1 92 ? 0.219 -9.054 -6.969 1.00 92.62 92 SER A N 1
ATOM 769 C CA . SER A 1 92 ? -1.213 -9.355 -7.127 1.00 92.62 92 SER A CA 1
ATOM 770 C C . SER A 1 92 ? -1.852 -8.473 -8.206 1.00 92.62 92 SER A C 1
ATOM 772 O O . SER A 1 92 ? -1.596 -7.266 -8.257 1.00 92.62 92 SER A O 1
ATOM 774 N N . ILE A 1 93 ? -2.712 -9.059 -9.045 1.00 93.38 93 ILE A N 1
ATOM 775 C CA . ILE A 1 93 ? -3.525 -8.324 -10.025 1.00 93.38 93 ILE A CA 1
ATOM 776 C C . ILE A 1 93 ? -4.775 -7.804 -9.320 1.00 93.38 93 ILE A C 1
ATOM 778 O O . ILE A 1 93 ? -5.530 -8.575 -8.731 1.00 93.38 93 ILE A O 1
ATOM 782 N N . MET A 1 94 ? -5.003 -6.497 -9.387 1.00 90.31 94 MET A N 1
ATOM 783 C CA . MET A 1 94 ? -6.126 -5.840 -8.728 1.00 90.31 94 MET A CA 1
ATOM 784 C C . MET A 1 94 ? -6.830 -4.872 -9.669 1.00 90.31 94 MET A C 1
ATOM 786 O O . MET A 1 94 ? -6.236 -4.346 -10.609 1.00 90.31 94 MET A O 1
ATOM 790 N N . ALA A 1 95 ? -8.104 -4.619 -9.379 1.00 89.94 95 ALA A N 1
ATOM 791 C CA . ALA A 1 95 ? -8.902 -3.604 -10.045 1.00 89.94 95 ALA A CA 1
ATOM 792 C C . ALA A 1 95 ? -9.338 -2.558 -9.017 1.00 89.94 95 ALA A C 1
ATOM 794 O O . ALA A 1 95 ? -10.090 -2.872 -8.094 1.00 89.94 95 ALA A O 1
ATOM 795 N N . VAL A 1 96 ? -8.879 -1.320 -9.177 1.00 90.56 96 VAL A N 1
ATOM 796 C CA . VAL A 1 96 ? -9.261 -0.195 -8.317 1.00 90.56 96 VAL A CA 1
ATOM 797 C C . VAL A 1 96 ? -10.267 0.656 -9.065 1.00 90.56 96 VAL A C 1
ATOM 799 O O . VAL A 1 96 ? -10.047 1.024 -10.217 1.00 90.56 96 VAL A O 1
ATOM 802 N N . SER A 1 97 ? -11.386 0.945 -8.409 1.00 88.38 97 SER A N 1
ATOM 803 C CA . SER A 1 97 ? -12.382 1.882 -8.924 1.00 88.38 97 SER A CA 1
ATOM 804 C C . SER A 1 97 ? -12.216 3.203 -8.191 1.00 88.38 97 SER A C 1
ATOM 806 O O . SER A 1 97 ? -12.193 3.218 -6.962 1.00 88.38 97 SER A O 1
ATOM 808 N N . SER A 1 98 ? -12.082 4.291 -8.936 1.00 85.12 98 SER A N 1
ATOM 809 C CA . SER A 1 98 ? -11.952 5.637 -8.391 1.00 85.12 98 SER A CA 1
ATOM 810 C C . SER A 1 98 ? -12.965 6.557 -9.062 1.00 85.12 98 SER A C 1
ATOM 812 O O . SER A 1 98 ? -13.359 6.354 -10.213 1.00 85.12 98 SER A O 1
ATOM 814 N N . SER A 1 99 ? -13.443 7.535 -8.302 1.00 85.38 99 SER A N 1
ATOM 815 C CA . SER A 1 99 ? -14.358 8.563 -8.777 1.00 85.38 99 SER A CA 1
ATOM 816 C C . SER A 1 99 ? -13.584 9.854 -9.001 1.00 85.38 99 SER A C 1
ATOM 818 O O . SER A 1 99 ? -12.995 10.375 -8.054 1.00 85.38 99 SER A O 1
ATOM 820 N N . ASP A 1 100 ? -13.615 10.379 -10.219 1.00 83.44 100 ASP A N 1
ATOM 821 C CA . ASP A 1 100 ? -13.023 11.672 -10.557 1.00 83.44 100 ASP A CA 1
ATOM 822 C C . ASP A 1 100 ? -14.109 12.579 -11.162 1.00 83.44 100 ASP A C 1
ATOM 824 O O . ASP A 1 100 ? -14.709 12.197 -12.173 1.00 83.44 100 ASP A O 1
ATOM 828 N N . PRO A 1 101 ? -14.391 13.756 -10.566 1.00 91.25 101 PRO A N 1
ATOM 829 C CA . PRO A 1 101 ? -15.387 14.690 -11.085 1.00 91.25 101 PRO A CA 1
ATOM 830 C C . PRO A 1 101 ? -15.114 15.183 -12.509 1.00 91.25 101 PRO A C 1
ATOM 832 O O . PRO A 1 101 ? -16.063 15.523 -13.212 1.00 91.25 101 PRO A O 1
ATOM 835 N N . HIS A 1 102 ? -13.847 15.248 -12.929 1.00 87.88 102 HIS A N 1
ATOM 836 C CA . HIS A 1 102 ? -13.470 15.816 -14.226 1.00 87.88 102 HIS A CA 1
ATOM 837 C C . HIS A 1 102 ? -13.488 14.791 -15.376 1.00 87.88 102 HIS A C 1
ATOM 839 O O . HIS A 1 102 ? -13.491 15.168 -16.546 1.00 87.88 102 HIS A O 1
ATOM 845 N N . THR A 1 103 ? -13.544 13.493 -15.067 1.00 77.00 103 THR A N 1
ATOM 846 C CA . THR A 1 103 ? -13.511 12.422 -16.071 1.00 77.00 103 THR A CA 1
ATOM 847 C C . THR A 1 103 ? -14.919 12.124 -16.624 1.00 77.00 103 THR A C 1
ATOM 849 O O . THR A 1 103 ? -15.860 11.928 -15.841 1.00 77.00 103 THR A O 1
ATOM 852 N N . PRO A 1 104 ? -15.106 12.015 -17.960 1.00 81.50 104 PRO A N 1
ATOM 853 C CA . PRO A 1 104 ? -16.387 11.613 -18.540 1.00 81.50 104 PRO A CA 1
ATOM 854 C C . PRO A 1 104 ? -16.747 10.199 -18.064 1.00 81.50 104 PRO A C 1
ATOM 856 O O . PRO A 1 104 ? -16.000 9.248 -18.271 1.00 81.50 104 PRO A O 1
ATOM 859 N N . GLY A 1 105 ? -17.885 10.065 -17.380 1.00 78.44 105 GLY A N 1
ATOM 860 C CA . GLY A 1 105 ? -18.323 8.804 -16.770 1.00 78.44 105 GLY A CA 1
ATOM 861 C C . GLY A 1 105 ? -18.264 8.761 -15.240 1.00 78.44 105 GLY A C 1
ATOM 862 O O . GLY A 1 105 ? -18.774 7.798 -14.673 1.00 78.44 105 GLY A O 1
ATOM 863 N N . LYS A 1 106 ? -17.737 9.800 -14.564 1.00 79.69 106 LYS A N 1
ATOM 864 C CA . LYS A 1 106 ? -17.635 9.976 -13.090 1.00 79.69 106 LYS A CA 1
ATOM 865 C C . LYS A 1 106 ? -16.827 8.909 -12.336 1.00 79.69 106 LYS A C 1
ATOM 867 O O . LYS A 1 106 ? -16.203 9.228 -11.329 1.00 79.69 106 LYS A O 1
ATOM 872 N N . PHE A 1 107 ? -16.820 7.663 -12.801 1.00 79.81 107 PHE A N 1
ATOM 873 C CA . PHE A 1 107 ? -16.117 6.524 -12.230 1.00 79.81 107 PHE A CA 1
ATOM 874 C C . PHE A 1 107 ? -15.227 5.888 -13.292 1.00 79.81 107 PHE A C 1
ATOM 876 O O . PHE A 1 107 ? -15.671 5.602 -14.402 1.00 79.81 107 PHE A O 1
ATOM 883 N N . HIS A 1 108 ? -13.983 5.608 -12.927 1.00 80.25 108 HIS A N 1
ATOM 884 C CA . HIS A 1 108 ? -13.046 4.855 -13.746 1.00 80.25 108 HIS A CA 1
ATOM 885 C C . HIS A 1 108 ? -12.559 3.632 -12.970 1.00 80.25 108 HIS A C 1
ATOM 887 O O . HIS A 1 108 ? -12.404 3.667 -11.748 1.00 80.25 108 HIS A O 1
ATOM 893 N N . ARG A 1 109 ? -12.319 2.531 -13.687 1.00 83.62 109 ARG A N 1
ATOM 894 C CA . ARG A 1 109 ? -11.774 1.295 -13.119 1.00 83.62 109 ARG A CA 1
ATOM 895 C C . ARG A 1 109 ? -10.438 0.988 -13.773 1.00 83.62 109 ARG A C 1
ATOM 897 O O . ARG A 1 109 ? -10.392 0.692 -14.963 1.00 83.62 109 ARG A O 1
ATOM 904 N N . PHE A 1 110 ? -9.372 1.018 -12.986 1.00 85.69 110 PHE A N 1
ATOM 905 C CA . PHE A 1 110 ? -8.027 0.692 -13.435 1.00 85.69 110 PHE A CA 1
ATOM 906 C C . PHE A 1 110 ? -7.643 -0.710 -12.964 1.00 85.69 110 PHE A C 1
ATOM 908 O O . PHE A 1 110 ? -7.690 -1.004 -11.770 1.00 85.69 110 PHE A O 1
ATOM 915 N N . VAL A 1 111 ? -7.280 -1.579 -13.906 1.00 88.06 111 VAL A N 1
ATOM 916 C CA . VAL A 1 111 ? -6.802 -2.942 -13.636 1.00 88.06 111 VAL A CA 1
ATOM 917 C C . VAL A 1 111 ? -5.297 -2.961 -13.822 1.00 88.06 111 VAL A C 1
ATOM 919 O O . VAL A 1 111 ? -4.829 -2.472 -14.840 1.00 88.06 111 VAL A O 1
ATOM 922 N N . GLY A 1 112 ? -4.542 -3.531 -12.886 1.00 90.81 112 GLY A N 1
ATOM 923 C CA . GLY A 1 112 ? -3.091 -3.645 -13.014 1.00 90.81 112 GLY A CA 1
ATOM 924 C C . GLY A 1 112 ? -2.455 -4.548 -11.963 1.00 90.81 112 GLY A C 1
ATOM 925 O O . GLY A 1 112 ? -3.110 -4.998 -11.023 1.00 90.81 112 GLY A O 1
ATOM 926 N N . ILE A 1 113 ? -1.158 -4.801 -12.125 1.00 91.62 113 ILE A N 1
ATOM 927 C CA . ILE A 1 113 ? -0.336 -5.536 -11.158 1.00 91.62 113 ILE A CA 1
ATOM 928 C C . ILE A 1 113 ? 0.190 -4.553 -10.112 1.00 91.62 113 ILE A C 1
ATOM 930 O O . ILE A 1 113 ? 0.731 -3.502 -10.462 1.00 91.62 113 ILE A O 1
ATOM 934 N N . CYS A 1 114 ? 0.070 -4.896 -8.830 1.00 93.25 114 CYS A N 1
ATOM 935 C CA . CYS A 1 114 ? 0.687 -4.131 -7.750 1.00 93.25 114 CYS A CA 1
ATOM 936 C C . CYS A 1 114 ? 2.210 -4.320 -7.756 1.00 93.25 114 CYS A C 1
ATOM 938 O O . CYS A 1 114 ? 2.694 -5.426 -7.545 1.00 93.25 114 CYS A O 1
ATOM 940 N N . ILE A 1 115 ? 2.973 -3.249 -7.978 1.00 91.38 115 ILE A N 1
ATOM 941 C CA . ILE A 1 115 ? 4.449 -3.290 -7.980 1.00 91.38 115 ILE A CA 1
ATOM 942 C C . ILE A 1 115 ? 5.019 -2.957 -6.611 1.00 91.38 115 ILE A C 1
ATOM 944 O O . ILE A 1 115 ? 6.045 -3.492 -6.206 1.00 91.38 115 ILE A O 1
ATOM 948 N N . GLN A 1 116 ? 4.379 -2.028 -5.915 1.00 90.00 116 GLN A N 1
ATOM 949 C CA . GLN A 1 116 ? 4.912 -1.473 -4.687 1.00 90.00 116 GLN A CA 1
ATOM 950 C C . GLN A 1 116 ? 3.767 -1.167 -3.738 1.00 90.00 116 GLN A C 1
ATOM 952 O O . GLN A 1 116 ? 2.754 -0.605 -4.151 1.00 90.00 116 GLN A O 1
ATOM 957 N N . ARG A 1 117 ? 3.966 -1.516 -2.467 1.00 89.62 117 ARG A N 1
ATOM 958 C CA . ARG A 1 117 ? 3.193 -1.026 -1.325 1.00 89.62 117 ARG A CA 1
ATOM 959 C C . ARG A 1 117 ? 4.134 -0.176 -0.476 1.00 89.62 117 ARG A C 1
ATOM 961 O O . ARG A 1 117 ? 5.271 -0.584 -0.244 1.00 89.62 117 ARG A O 1
ATOM 968 N N . GLY A 1 118 ? 3.691 0.998 -0.048 1.00 87.00 118 GLY A N 1
ATOM 969 C CA . GLY A 1 118 ? 4.509 1.926 0.725 1.00 87.00 118 GLY A CA 1
ATOM 970 C C . GLY A 1 118 ? 3.676 2.887 1.566 1.00 87.00 118 GLY A C 1
ATOM 971 O O . GLY A 1 118 ? 2.451 2.920 1.468 1.00 87.00 118 GLY A O 1
ATOM 972 N N . GLY A 1 119 ? 4.357 3.684 2.389 1.00 87.75 119 GLY A N 1
ATOM 973 C CA . GLY A 1 119 ? 3.724 4.592 3.349 1.00 87.75 119 GLY A CA 1
ATOM 974 C C . GLY A 1 119 ? 3.140 3.883 4.578 1.00 87.75 119 GLY A C 1
ATOM 975 O O . GLY A 1 119 ? 3.024 2.660 4.614 1.00 87.75 119 GLY A O 1
ATOM 976 N N . CYS A 1 120 ? 2.771 4.676 5.582 1.00 85.88 120 CYS A N 1
ATOM 977 C CA . CYS A 1 120 ? 2.181 4.224 6.842 1.00 85.88 120 CYS A CA 1
ATOM 978 C C . CYS A 1 120 ? 0.832 4.918 7.094 1.00 85.88 120 CYS A C 1
ATOM 980 O O . CYS A 1 120 ? 0.562 6.006 6.568 1.00 85.88 120 CYS A O 1
ATOM 982 N N . GLY A 1 121 ? -0.012 4.313 7.924 1.00 90.50 121 GLY A N 1
ATOM 983 C CA . GLY A 1 121 ? -1.274 4.887 8.377 1.00 90.50 121 GLY A CA 1
ATOM 984 C C . GLY A 1 121 ? -2.204 5.278 7.225 1.00 90.50 121 GLY A C 1
ATOM 985 O O . GLY A 1 121 ? -2.421 4.525 6.274 1.00 90.50 121 GLY A O 1
ATOM 986 N N . LEU A 1 122 ? -2.722 6.507 7.282 1.00 91.69 122 LEU A N 1
ATOM 987 C CA . LEU A 1 122 ? -3.574 7.091 6.236 1.00 91.69 122 LEU A CA 1
ATOM 988 C C . LEU A 1 122 ? -2.811 7.496 4.961 1.00 91.69 122 LEU A C 1
ATOM 990 O O . LEU A 1 122 ? -3.437 7.784 3.945 1.00 91.69 122 LEU A O 1
ATOM 994 N N . ARG A 1 123 ? -1.472 7.525 5.004 1.00 91.00 123 ARG A N 1
ATOM 995 C CA . ARG A 1 123 ? -0.589 7.858 3.868 1.00 91.00 123 ARG A CA 1
ATOM 996 C C . ARG A 1 123 ? -0.145 6.615 3.091 1.00 91.00 123 ARG A C 1
ATOM 998 O O . ARG A 1 123 ? 0.698 6.712 2.193 1.00 91.00 123 ARG A O 1
ATOM 1005 N N . ALA A 1 124 ? -0.670 5.447 3.456 1.00 92.19 124 ALA A N 1
ATOM 1006 C CA . ALA A 1 124 ? -0.407 4.206 2.755 1.00 92.19 124 ALA A CA 1
ATOM 1007 C C . ALA A 1 124 ? -0.866 4.306 1.295 1.00 92.19 124 ALA A C 1
ATOM 1009 O O . ALA A 1 124 ? -1.982 4.730 0.996 1.00 92.19 124 ALA A O 1
ATOM 1010 N N . HIS A 1 125 ? 0.008 3.904 0.384 1.00 92.94 125 HIS A N 1
ATOM 1011 C CA . HIS A 1 125 ? -0.233 3.918 -1.049 1.00 92.94 125 HIS A CA 1
ATOM 1012 C C . HIS A 1 125 ? 0.307 2.642 -1.682 1.00 92.94 125 HIS A C 1
ATOM 1014 O O . HIS A 1 125 ? 1.169 1.942 -1.141 1.00 92.94 125 HIS A O 1
ATOM 1020 N N . PHE A 1 126 ? -0.206 2.339 -2.865 1.00 94.19 126 PHE A N 1
ATOM 1021 C CA . PHE A 1 126 ? 0.329 1.278 -3.692 1.00 94.19 126 PHE A CA 1
ATOM 1022 C C . PHE A 1 126 ? 0.279 1.685 -5.155 1.00 94.19 126 PHE A C 1
ATOM 1024 O O . PHE A 1 126 ? -0.606 2.424 -5.585 1.00 94.19 126 PHE A O 1
ATOM 1031 N N . THR A 1 127 ? 1.240 1.182 -5.917 1.00 92.38 127 THR A N 1
ATOM 1032 C CA . THR A 1 127 ? 1.383 1.504 -7.333 1.00 92.38 127 THR A CA 1
ATOM 1033 C C . THR A 1 127 ? 0.901 0.324 -8.158 1.00 92.38 127 THR A C 1
ATOM 1035 O O . THR A 1 127 ? 1.483 -0.762 -8.088 1.00 92.38 127 THR A O 1
ATOM 1038 N N . LEU A 1 128 ? -0.159 0.536 -8.941 1.00 91.00 128 LEU A N 1
ATOM 1039 C CA . LEU A 1 128 ? -0.603 -0.410 -9.961 1.00 91.00 128 LEU A CA 1
ATOM 1040 C C . LEU A 1 128 ? 0.034 -0.059 -11.299 1.00 91.00 128 LEU A C 1
ATOM 1042 O O . LEU A 1 128 ? 0.008 1.094 -11.724 1.00 91.00 128 LEU A O 1
ATOM 1046 N N . ARG A 1 129 ? 0.549 -1.068 -11.995 1.00 88.88 129 ARG A N 1
ATOM 1047 C CA . ARG A 1 129 ? 0.999 -0.936 -13.379 1.00 88.88 129 ARG A CA 1
ATOM 1048 C C . ARG A 1 129 ? 0.120 -1.763 -14.287 1.00 88.88 129 ARG A C 1
ATOM 1050 O O . ARG A 1 129 ? -0.084 -2.953 -14.054 1.00 88.88 129 ARG A O 1
ATOM 1057 N N . ASN A 1 130 ? -0.328 -1.119 -15.351 1.00 83.88 130 ASN A N 1
ATOM 1058 C CA . ASN A 1 130 ? -0.921 -1.767 -16.502 1.00 83.88 130 ASN A CA 1
ATOM 1059 C C . ASN A 1 130 ? -0.217 -1.270 -17.758 1.00 83.88 130 ASN A C 1
ATOM 1061 O O . ASN A 1 130 ? 0.217 -0.119 -17.802 1.00 83.88 130 ASN A O 1
ATOM 1065 N N . VAL A 1 131 ? -0.101 -2.132 -18.758 1.00 81.38 131 VAL A N 1
ATOM 1066 C CA . VAL A 1 131 ? 0.373 -1.738 -20.084 1.00 81.38 131 VAL A CA 1
ATOM 1067 C C . VAL A 1 131 ? -0.860 -1.679 -20.971 1.00 81.38 131 VAL A C 1
ATOM 1069 O O . VAL A 1 131 ? -1.406 -2.713 -21.339 1.00 81.38 131 VAL A O 1
ATOM 1072 N N . ILE A 1 132 ? -1.318 -0.464 -21.251 1.00 65.12 132 ILE A N 1
ATOM 1073 C CA . ILE A 1 132 ? -2.385 -0.180 -22.211 1.00 65.12 132 ILE A CA 1
ATOM 1074 C C . ILE A 1 132 ? -1.657 0.406 -23.418 1.00 65.12 132 ILE A C 1
ATOM 1076 O O . ILE A 1 132 ? -0.942 1.392 -23.257 1.00 65.12 132 ILE A O 1
ATOM 1080 N N . ASP A 1 133 ? -1.750 -0.268 -24.564 1.00 59.03 133 ASP A N 1
ATOM 1081 C CA . ASP A 1 133 ? -1.075 0.082 -25.821 1.00 59.03 133 ASP A CA 1
ATOM 1082 C C . ASP A 1 133 ? 0.459 0.095 -25.717 1.00 59.03 133 ASP A C 1
ATOM 1084 O O . ASP A 1 133 ? 1.082 1.128 -25.489 1.00 59.03 133 ASP A O 1
ATOM 1088 N N . HIS A 1 134 ? 1.066 -1.093 -25.861 1.00 61.12 134 HIS A N 1
ATOM 1089 C CA . HIS A 1 134 ? 2.510 -1.370 -25.809 1.00 61.12 134 HIS A CA 1
ATOM 1090 C C . HIS A 1 134 ? 3.395 -0.193 -26.246 1.00 61.12 134 HIS A C 1
ATOM 1092 O O . HIS A 1 134 ? 3.684 -0.019 -27.428 1.00 61.12 134 HIS A O 1
ATOM 1098 N N . GLN A 1 135 ? 3.876 0.591 -25.279 1.00 61.38 135 GLN A N 1
ATOM 1099 C CA . GLN A 1 135 ? 4.785 1.684 -25.588 1.00 61.38 135 GLN A CA 1
ATOM 1100 C C . GLN A 1 135 ? 6.197 1.126 -25.809 1.00 61.38 135 GLN A C 1
ATOM 1102 O O . GLN A 1 135 ? 6.760 0.497 -24.900 1.00 61.38 135 GLN A O 1
ATOM 1107 N N . PRO A 1 136 ? 6.797 1.342 -26.995 1.00 71.50 136 PRO A N 1
ATOM 1108 C CA . PRO A 1 136 ? 8.220 1.106 -27.179 1.00 71.50 136 PRO A CA 1
ATOM 1109 C C . PRO A 1 136 ? 9.028 2.117 -26.344 1.00 71.50 136 PRO A C 1
ATOM 1111 O O . PRO A 1 136 ? 8.488 2.973 -25.646 1.00 71.50 136 PRO A O 1
ATOM 1114 N N . ARG A 1 137 ? 10.359 2.019 -26.389 1.00 62.12 137 ARG A N 1
ATOM 1115 C CA . ARG A 1 137 ? 11.258 3.015 -25.770 1.00 62.12 137 ARG A CA 1
ATOM 1116 C C . ARG A 1 137 ? 10.891 4.442 -26.232 1.00 62.12 137 ARG A C 1
ATOM 1118 O O . ARG A 1 137 ? 10.528 4.589 -27.398 1.00 62.12 137 ARG A O 1
ATOM 1125 N N . PRO A 1 138 ? 11.063 5.487 -25.396 1.00 72.62 138 PRO A N 1
ATOM 1126 C CA . PRO A 1 138 ? 11.941 5.564 -24.222 1.00 72.62 138 PRO A CA 1
ATOM 1127 C C . PRO A 1 138 ? 11.284 5.159 -22.894 1.00 72.62 138 PRO A C 1
ATOM 1129 O O . PRO A 1 138 ? 10.199 5.608 -22.545 1.00 72.62 138 PRO A O 1
ATOM 1132 N N . TRP A 1 139 ? 11.983 4.331 -22.114 1.00 75.19 139 TRP A N 1
ATOM 1133 C CA . TRP A 1 139 ? 11.592 4.001 -20.740 1.00 75.19 139 TRP A CA 1
ATOM 1134 C C . TRP A 1 139 ? 12.130 5.035 -19.749 1.00 75.19 139 TRP A C 1
ATOM 1136 O O . TRP A 1 139 ? 13.164 5.650 -20.003 1.00 75.19 139 TRP A O 1
ATOM 1146 N N . LEU A 1 140 ? 11.471 5.162 -18.591 1.00 75.62 140 LEU A N 1
ATOM 1147 C CA . LEU A 1 140 ? 11.915 6.037 -17.498 1.00 75.62 140 LEU A CA 1
ATOM 1148 C C . LEU A 1 140 ? 13.323 5.674 -16.998 1.00 75.62 140 LEU A C 1
ATOM 1150 O O . LEU A 1 140 ? 14.156 6.545 -16.770 1.00 75.62 140 LEU A O 1
ATOM 1154 N N . GLU A 1 141 ? 13.589 4.374 -16.852 1.00 78.62 141 GLU A N 1
ATOM 1155 C CA . GLU A 1 141 ? 14.875 3.851 -16.403 1.00 78.62 141 GLU A CA 1
ATOM 1156 C C . GLU A 1 141 ? 15.471 2.859 -17.406 1.00 78.62 141 GLU A C 1
ATOM 1158 O O . GLU A 1 141 ? 14.789 2.250 -18.234 1.00 78.62 141 GLU A O 1
ATOM 1163 N N . ARG A 1 142 ? 16.787 2.673 -17.288 1.00 83.00 142 ARG A N 1
ATOM 1164 C CA . ARG A 1 142 ? 17.559 1.672 -18.028 1.00 83.00 142 ARG A CA 1
ATOM 1165 C C . ARG A 1 142 ? 17.462 0.312 -17.345 1.00 83.00 142 ARG A C 1
ATOM 1167 O O . ARG A 1 142 ? 18.355 -0.095 -16.599 1.00 83.00 142 ARG A O 1
ATOM 1174 N N . TRP A 1 143 ? 16.332 -0.353 -17.569 1.00 78.56 143 TRP A N 1
ATOM 1175 C CA . TRP A 1 143 ? 15.993 -1.645 -16.972 1.00 78.56 143 TRP A CA 1
ATOM 1176 C C . TRP A 1 143 ? 16.973 -2.763 -17.329 1.00 78.56 143 TRP A C 1
ATOM 1178 O O . TRP A 1 143 ? 17.154 -3.663 -16.520 1.00 78.56 143 TRP A O 1
ATOM 1188 N N . GLU A 1 144 ? 17.681 -2.668 -18.460 1.00 79.75 144 GLU A N 1
ATOM 1189 C CA . GLU A 1 144 ? 18.701 -3.644 -18.869 1.00 79.75 144 GLU A CA 1
ATOM 1190 C C . GLU A 1 144 ? 19.872 -3.770 -17.880 1.00 79.75 144 GLU A C 1
ATOM 1192 O O . GLU A 1 144 ? 20.639 -4.722 -17.946 1.00 79.75 144 GLU A O 1
ATOM 1197 N N . ARG A 1 145 ? 20.022 -2.803 -16.966 1.00 85.81 145 ARG A N 1
ATOM 1198 C CA . ARG A 1 145 ? 21.076 -2.784 -15.941 1.00 85.81 145 ARG A CA 1
ATOM 1199 C C . ARG A 1 145 ? 20.613 -3.270 -14.579 1.00 85.81 145 ARG A C 1
ATOM 1201 O O . ARG A 1 145 ? 21.437 -3.493 -13.698 1.00 85.81 145 ARG A O 1
ATOM 1208 N N . LYS A 1 146 ? 19.303 -3.316 -14.349 1.00 78.94 146 LYS A N 1
ATOM 1209 C CA . LYS A 1 146 ? 18.756 -3.726 -13.060 1.00 78.94 146 LYS A CA 1
ATOM 1210 C C . LYS A 1 146 ? 18.764 -5.252 -13.059 1.00 78.94 146 LYS A C 1
ATOM 1212 O O . LYS A 1 146 ? 18.171 -5.854 -13.946 1.00 78.94 146 LYS A O 1
ATOM 1217 N N . ASN A 1 147 ? 19.413 -5.870 -12.073 1.00 74.62 147 ASN A N 1
ATOM 1218 C CA . ASN A 1 147 ? 19.450 -7.330 -11.904 1.00 74.62 147 ASN A CA 1
ATOM 1219 C C . ASN A 1 147 ? 18.088 -7.869 -11.415 1.00 74.62 147 ASN A C 1
ATOM 1221 O O . ASN A 1 147 ? 17.975 -8.404 -10.313 1.00 74.62 147 ASN A O 1
ATOM 1225 N N . LEU A 1 148 ? 17.033 -7.656 -12.201 1.00 76.19 148 LEU A N 1
ATOM 1226 C CA . LEU A 1 148 ? 15.678 -8.110 -11.909 1.00 76.19 148 LEU A CA 1
ATOM 1227 C C . LEU A 1 148 ? 15.545 -9.593 -12.258 1.00 76.19 148 LEU A C 1
ATOM 1229 O O . LEU A 1 148 ? 15.976 -10.030 -13.322 1.00 76.19 148 LEU A O 1
ATOM 1233 N N . GLN A 1 149 ? 14.919 -10.361 -11.372 1.00 72.38 149 GLN A N 1
ATOM 1234 C CA . GLN A 1 149 ? 14.630 -11.774 -11.607 1.00 72.38 149 GLN A CA 1
ATOM 1235 C C . GLN A 1 149 ? 13.248 -11.932 -12.259 1.00 72.38 149 GLN A C 1
ATOM 1237 O O . GLN A 1 149 ? 12.311 -11.220 -11.902 1.00 72.38 149 GLN A O 1
ATOM 1242 N N . GLY A 1 150 ? 13.117 -12.869 -13.206 1.00 64.94 150 GLY A N 1
ATOM 1243 C CA . GLY A 1 150 ? 11.824 -13.246 -13.801 1.00 64.94 150 GLY A CA 1
ATOM 1244 C C . GLY A 1 150 ? 11.284 -12.319 -14.899 1.00 64.94 150 GLY A C 1
ATOM 1245 O O . GLY A 1 150 ? 10.109 -12.416 -15.247 1.00 64.94 150 GLY A O 1
ATOM 1246 N N . VAL A 1 151 ? 12.109 -11.425 -15.453 1.00 68.44 151 VAL A N 1
ATOM 1247 C CA . VAL A 1 151 ? 11.746 -10.586 -16.609 1.00 68.44 151 VAL A CA 1
ATOM 1248 C C . VAL A 1 151 ? 12.118 -11.322 -17.902 1.00 68.44 151 VAL A C 1
ATOM 1250 O O . VAL A 1 151 ? 13.213 -11.869 -17.992 1.00 68.44 151 VAL A O 1
ATOM 1253 N N . GLN A 1 152 ? 11.217 -11.346 -18.893 1.00 66.94 152 GLN A N 1
ATOM 1254 C CA . GLN A 1 152 ? 11.517 -11.884 -20.229 1.00 66.94 152 GLN A CA 1
ATOM 1255 C C . GLN A 1 152 ? 12.591 -11.046 -20.936 1.00 66.94 152 GLN A C 1
ATOM 1257 O O . GLN A 1 152 ? 12.741 -9.853 -20.653 1.00 66.94 152 GLN A O 1
ATOM 1262 N N . ASP A 1 153 ? 13.300 -11.648 -21.891 1.00 69.94 153 ASP A N 1
ATOM 1263 C CA . ASP A 1 153 ? 14.312 -10.939 -22.664 1.00 69.94 153 ASP A CA 1
ATOM 1264 C C . ASP A 1 153 ? 13.710 -9.724 -23.373 1.00 69.94 153 ASP A C 1
ATOM 1266 O O . ASP A 1 153 ? 12.807 -9.812 -24.200 1.00 69.94 153 ASP A O 1
ATOM 1270 N N . LEU A 1 154 ? 14.247 -8.554 -23.034 1.00 73.25 154 LEU A N 1
ATOM 1271 C CA . LEU A 1 154 ? 13.766 -7.245 -23.472 1.00 73.25 154 LEU A CA 1
ATOM 1272 C C . LEU A 1 154 ? 13.958 -6.973 -24.986 1.00 73.25 154 LEU A C 1
ATOM 1274 O O . LEU A 1 154 ? 13.673 -5.862 -25.442 1.00 73.25 154 LEU A O 1
ATOM 1278 N N . GLY A 1 155 ? 14.499 -7.935 -25.744 1.00 77.19 155 GLY A N 1
ATOM 1279 C CA . GLY A 1 155 ? 14.728 -7.837 -27.188 1.00 77.19 155 GLY A CA 1
ATOM 1280 C C . GLY A 1 155 ? 15.699 -6.726 -27.607 1.00 77.19 155 GLY A C 1
ATOM 1281 O O . GLY A 1 155 ? 15.522 -6.134 -28.669 1.00 77.19 155 GLY A O 1
ATOM 1282 N N . LEU A 1 156 ? 16.688 -6.370 -26.770 1.00 83.00 156 LEU A N 1
ATOM 1283 C CA . LEU A 1 156 ? 17.670 -5.330 -27.117 1.00 83.00 156 LEU A CA 1
ATOM 1284 C C . LEU A 1 156 ? 18.766 -5.849 -28.053 1.00 83.00 156 LEU A C 1
ATOM 1286 O O . LEU A 1 156 ? 19.145 -7.015 -27.973 1.00 83.00 156 LEU A O 1
ATOM 1290 N N . PRO A 1 157 ? 19.402 -4.947 -28.826 1.00 88.62 157 PRO A N 1
ATOM 1291 C CA . PRO A 1 157 ? 20.698 -5.227 -29.427 1.00 88.62 157 PRO A CA 1
ATOM 1292 C C . PRO A 1 157 ? 21.738 -5.647 -28.379 1.00 88.62 157 PRO A C 1
ATOM 1294 O O . PRO A 1 157 ? 21.855 -5.028 -27.317 1.00 88.62 157 PRO A O 1
ATOM 1297 N N . GLU A 1 158 ? 22.569 -6.631 -28.725 1.00 89.88 158 GLU A N 1
ATOM 1298 C CA . GLU A 1 158 ? 23.574 -7.239 -27.837 1.00 89.88 158 GLU A CA 1
ATOM 1299 C C . GLU A 1 158 ? 24.530 -6.217 -27.194 1.00 89.88 158 GLU A C 1
ATOM 1301 O O . GLU A 1 158 ? 24.946 -6.356 -26.043 1.00 89.88 158 GLU A O 1
ATOM 1306 N N . LYS A 1 159 ? 24.817 -5.121 -27.910 1.00 91.12 159 LYS A N 1
ATOM 1307 C CA . LYS A 1 159 ? 25.645 -4.001 -27.437 1.00 91.12 159 LYS A CA 1
ATOM 1308 C C . LYS A 1 159 ? 25.183 -3.440 -26.086 1.00 91.12 159 LYS A C 1
ATOM 1310 O O . LYS A 1 159 ? 26.015 -3.008 -25.290 1.00 91.12 159 LYS A O 1
ATOM 1315 N N . PHE A 1 160 ? 23.877 -3.423 -25.820 1.00 87.44 160 PHE A N 1
ATOM 1316 C CA . PHE A 1 160 ? 23.345 -2.908 -24.558 1.00 87.44 160 PHE A CA 1
ATOM 1317 C C . PHE A 1 160 ? 23.602 -3.859 -23.391 1.00 87.44 160 PHE A C 1
ATOM 1319 O O . PHE A 1 160 ? 23.969 -3.389 -22.316 1.00 87.44 160 PHE A O 1
ATOM 1326 N N . TYR A 1 161 ? 23.487 -5.170 -23.615 1.00 87.88 161 TYR A N 1
ATOM 1327 C CA . TYR A 1 161 ? 23.792 -6.181 -22.602 1.00 87.88 161 TYR A CA 1
ATOM 1328 C C . TYR A 1 161 ? 25.284 -6.200 -22.259 1.00 87.88 161 TYR A C 1
ATOM 1330 O O . TYR A 1 161 ? 25.623 -6.191 -21.080 1.00 87.88 161 TYR A O 1
ATOM 1338 N N . LYS A 1 162 ? 26.172 -6.099 -23.260 1.00 90.88 162 LYS A N 1
ATOM 1339 C CA . LYS A 1 162 ? 27.628 -5.973 -23.040 1.00 90.88 162 LYS A CA 1
ATOM 1340 C C . LYS A 1 162 ? 27.964 -4.771 -22.156 1.00 90.88 162 LYS A C 1
ATOM 1342 O O . LYS A 1 162 ? 28.604 -4.915 -21.122 1.00 90.88 162 LYS A O 1
ATOM 1347 N N . ARG A 1 163 ? 27.414 -3.598 -22.482 1.00 89.62 163 ARG A N 1
ATOM 1348 C CA . ARG A 1 163 ? 27.595 -2.382 -21.673 1.00 89.62 163 ARG A CA 1
ATOM 1349 C C . ARG A 1 163 ? 26.988 -2.496 -20.267 1.00 89.62 163 ARG A C 1
ATOM 1351 O O . ARG A 1 163 ? 27.490 -1.878 -19.333 1.00 89.62 163 ARG A O 1
ATOM 1358 N N . ALA A 1 164 ? 25.886 -3.225 -20.104 1.00 87.94 164 ALA A N 1
ATOM 1359 C CA . ALA A 1 164 ? 25.299 -3.474 -18.789 1.00 87.94 164 ALA A CA 1
ATOM 1360 C C . ALA A 1 164 ? 26.196 -4.385 -17.937 1.00 87.94 164 ALA A C 1
ATOM 1362 O O . ALA A 1 164 ? 26.388 -4.092 -16.761 1.00 87.94 164 ALA A O 1
ATOM 1363 N N . GLN A 1 165 ? 26.789 -5.423 -18.537 1.00 88.75 165 GLN A N 1
ATOM 1364 C CA . GLN A 1 165 ? 27.760 -6.310 -17.889 1.00 88.75 165 GLN A CA 1
ATOM 1365 C C . GLN A 1 165 ? 29.037 -5.562 -17.483 1.00 88.75 165 GLN A C 1
ATOM 1367 O O . GLN A 1 165 ? 29.499 -5.737 -16.363 1.00 88.75 165 GLN A O 1
ATOM 1372 N N . GLU A 1 166 ? 29.557 -4.678 -18.340 1.00 90.56 166 GLU A N 1
ATOM 1373 C CA . GLU A 1 166 ? 30.715 -3.819 -18.028 1.00 90.56 166 GLU A CA 1
ATOM 1374 C C . GLU A 1 166 ? 30.463 -2.905 -16.817 1.00 90.56 166 GLU A C 1
ATOM 1376 O O . GLU A 1 166 ? 31.360 -2.663 -16.014 1.00 90.56 166 GLU A O 1
ATOM 1381 N N . LEU A 1 167 ? 29.238 -2.386 -16.680 1.00 87.38 167 LEU A N 1
ATOM 1382 C CA . LEU A 1 167 ? 28.834 -1.535 -15.556 1.00 87.38 167 LEU A CA 1
ATOM 1383 C C . LEU A 1 167 ? 28.401 -2.328 -14.320 1.00 87.38 167 LEU A C 1
ATOM 1385 O O . LEU A 1 167 ? 28.190 -1.729 -13.259 1.00 87.38 167 LEU A O 1
ATOM 1389 N N . ALA A 1 168 ? 28.207 -3.640 -14.452 1.00 85.81 168 ALA A N 1
ATOM 1390 C CA . ALA A 1 168 ? 27.810 -4.477 -13.341 1.00 85.81 168 ALA A CA 1
ATOM 1391 C C . ALA A 1 168 ? 28.936 -4.507 -12.309 1.00 85.81 168 ALA A C 1
ATOM 1393 O O . ALA A 1 168 ? 30.119 -4.580 -12.634 1.00 85.81 168 ALA A O 1
ATOM 1394 N N . LYS A 1 169 ? 28.552 -4.461 -11.038 1.00 87.62 169 LYS A N 1
ATOM 1395 C CA . LYS A 1 169 ? 29.485 -4.503 -9.916 1.00 87.62 169 LYS A CA 1
ATOM 1396 C C . LYS A 1 169 ? 29.319 -5.837 -9.193 1.00 87.62 169 LYS A C 1
ATOM 1398 O O . LYS A 1 169 ? 28.631 -5.890 -8.176 1.00 87.62 169 LYS A O 1
ATOM 1403 N N . PRO A 1 170 ? 29.887 -6.939 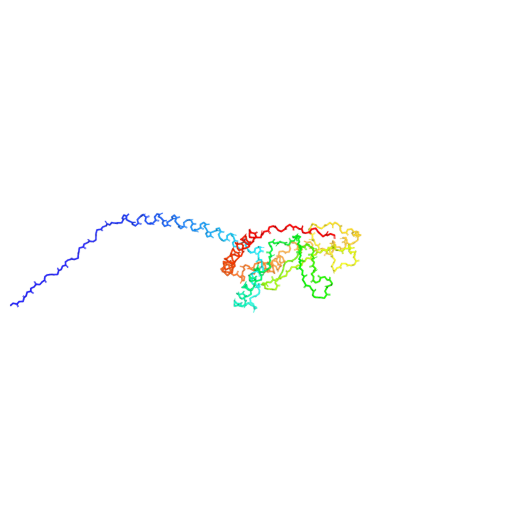-9.720 1.00 87.31 170 PRO A N 1
ATOM 1404 C CA . PRO A 1 170 ? 29.676 -8.275 -9.161 1.00 87.31 170 PRO A CA 1
ATOM 1405 C C . PRO A 1 170 ? 30.171 -8.403 -7.715 1.00 87.31 170 PRO A C 1
ATOM 1407 O O . PRO A 1 170 ? 29.613 -9.184 -6.948 1.00 87.31 170 PRO A O 1
ATOM 1410 N N . TRP A 1 171 ? 31.168 -7.607 -7.318 1.00 82.25 171 TRP A N 1
ATOM 1411 C CA . TRP A 1 171 ? 31.678 -7.572 -5.946 1.00 82.25 171 TRP A CA 1
ATOM 1412 C C . TRP A 1 171 ? 30.677 -7.004 -4.933 1.00 82.25 171 TRP A C 1
ATOM 1414 O O . TRP A 1 171 ? 30.788 -7.338 -3.763 1.00 82.25 171 TRP A O 1
ATOM 1424 N N . GLU A 1 172 ? 29.670 -6.218 -5.342 1.00 81.88 172 GLU A N 1
ATOM 1425 C CA . GLU A 1 172 ? 28.660 -5.684 -4.408 1.00 81.88 172 GLU A CA 1
ATOM 1426 C C . GLU A 1 172 ? 27.841 -6.786 -3.730 1.00 81.88 172 GLU A C 1
ATOM 1428 O O . GLU A 1 172 ? 27.383 -6.590 -2.612 1.00 81.88 172 GLU A O 1
ATOM 1433 N N . LYS A 1 173 ? 27.696 -7.951 -4.377 1.00 78.06 173 LYS A N 1
ATOM 1434 C CA . LYS A 1 173 ? 27.049 -9.132 -3.786 1.00 78.06 173 LYS A CA 1
ATOM 1435 C C . LYS A 1 173 ? 27.851 -9.720 -2.617 1.00 78.06 173 LYS A C 1
ATOM 1437 O O . LYS A 1 173 ? 27.275 -10.382 -1.772 1.00 78.06 173 LYS A O 1
ATOM 1442 N N . TYR A 1 174 ? 29.171 -9.546 -2.614 1.00 81.12 174 TYR A N 1
ATOM 1443 C CA . TYR A 1 174 ? 30.080 -10.131 -1.619 1.00 81.12 174 TYR A CA 1
ATOM 1444 C C . TYR A 1 174 ? 30.659 -9.086 -0.669 1.00 81.12 174 TYR A C 1
ATOM 1446 O O . TYR A 1 174 ? 31.434 -9.412 0.230 1.00 81.12 174 TYR A O 1
ATOM 1454 N N . ASP A 1 175 ? 30.327 -7.820 -0.891 1.00 81.94 175 ASP A N 1
ATOM 1455 C CA . ASP A 1 175 ? 30.739 -6.729 -0.038 1.00 81.94 175 ASP A CA 1
ATOM 1456 C C . ASP A 1 175 ? 29.898 -6.795 1.234 1.00 81.94 175 ASP A C 1
ATOM 1458 O O . ASP A 1 175 ? 28.824 -6.204 1.331 1.00 81.94 175 ASP A O 1
ATOM 1462 N N . LEU A 1 176 ? 30.410 -7.543 2.214 1.00 77.75 176 LEU A N 1
ATOM 1463 C CA . LEU A 1 176 ? 29.809 -7.664 3.533 1.00 77.75 176 LEU A CA 1
ATOM 1464 C C . LEU A 1 176 ? 29.601 -6.290 4.162 1.00 77.75 176 LEU A C 1
ATOM 1466 O O . LEU A 1 176 ? 28.666 -6.138 4.919 1.00 77.75 176 LEU A O 1
ATOM 1470 N N . MET A 1 177 ? 30.409 -5.269 3.865 1.00 72.00 177 MET A N 1
ATOM 1471 C CA . MET A 1 177 ? 30.231 -3.935 4.436 1.00 72.00 177 MET A CA 1
ATOM 1472 C C . MET A 1 177 ? 29.088 -3.179 3.758 1.00 72.00 177 MET A C 1
ATOM 1474 O O . MET A 1 177 ? 28.356 -2.466 4.438 1.00 72.00 177 MET A O 1
ATOM 1478 N N . LYS A 1 178 ? 28.878 -3.367 2.449 1.00 61.41 178 LYS A N 1
ATOM 1479 C CA . LYS A 1 178 ? 27.663 -2.920 1.757 1.00 61.41 1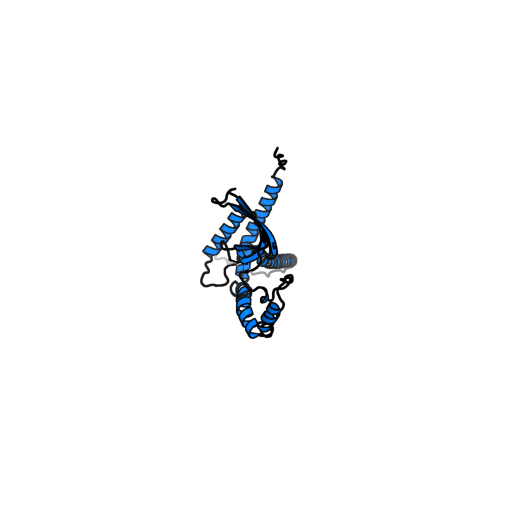78 LYS A CA 1
ATOM 1480 C C . LYS A 1 178 ? 26.450 -3.695 2.173 1.00 61.41 178 LYS A C 1
ATOM 1482 O O . LYS A 1 178 ? 25.433 -3.053 2.332 1.00 61.41 178 LYS A O 1
ATOM 1487 N N . GLU A 1 179 ? 26.532 -5.004 2.367 1.00 58.59 179 GLU A N 1
ATOM 1488 C CA . GLU A 1 179 ? 25.477 -5.741 3.036 1.00 58.59 179 GLU A CA 1
ATOM 1489 C C . GLU A 1 179 ? 25.292 -5.083 4.390 1.00 58.59 179 GLU A C 1
ATOM 1491 O O . GLU A 1 179 ? 24.363 -4.329 4.534 1.00 58.59 179 GLU A O 1
ATOM 1496 N N . TYR A 1 180 ? 26.220 -5.132 5.326 1.00 51.72 180 TYR A N 1
ATOM 1497 C CA . TYR A 1 180 ? 26.095 -4.493 6.630 1.00 51.72 180 TYR A CA 1
ATOM 1498 C C . TYR A 1 180 ? 25.688 -3.029 6.652 1.00 51.72 180 TYR A C 1
ATOM 1500 O O . TYR A 1 180 ? 25.128 -2.733 7.685 1.00 51.72 180 TYR A O 1
ATOM 1508 N N . MET A 1 181 ? 25.915 -2.185 5.623 1.00 48.22 181 MET A N 1
ATOM 1509 C CA . MET A 1 181 ? 25.443 -0.794 5.406 1.00 48.22 181 MET A CA 1
ATOM 1510 C C . MET A 1 181 ? 24.073 -0.713 4.723 1.00 48.22 181 MET A C 1
ATOM 1512 O O . MET A 1 181 ? 23.290 0.173 5.017 1.00 48.22 181 MET A O 1
ATOM 1516 N N . GLN A 1 182 ? 23.758 -1.623 3.812 1.00 44.97 182 GLN A N 1
ATOM 1517 C CA . GLN A 1 182 ? 22.510 -1.716 3.062 1.00 44.97 182 GLN A CA 1
ATOM 1518 C C . GLN A 1 182 ? 21.528 -2.553 3.847 1.00 44.97 182 GLN A C 1
ATOM 1520 O O . GLN A 1 182 ? 20.475 -2.054 4.128 1.00 44.97 182 GLN A O 1
ATOM 1525 N N . VAL A 1 183 ? 21.904 -3.736 4.305 1.00 44.38 183 VAL A N 1
ATOM 1526 C CA . VAL A 1 183 ? 21.523 -4.401 5.556 1.00 44.38 183 VAL A CA 1
ATOM 1527 C C . VAL A 1 183 ? 21.752 -3.481 6.777 1.00 44.38 183 VAL A C 1
ATOM 1529 O O . VAL A 1 183 ? 20.987 -3.628 7.692 1.00 44.38 183 VAL A O 1
ATOM 1532 N N . PHE A 1 184 ? 22.605 -2.446 6.854 1.00 43.53 184 PHE A N 1
ATOM 1533 C CA . PHE A 1 184 ? 22.474 -1.440 7.959 1.00 43.53 184 PHE A CA 1
ATOM 1534 C C . PHE A 1 184 ? 21.243 -0.614 7.679 1.00 43.53 184 PHE A C 1
ATOM 1536 O O . PHE A 1 184 ? 20.518 -0.362 8.601 1.00 43.53 184 PHE A O 1
ATOM 1543 N N . ILE A 1 185 ? 20.993 -0.217 6.430 1.00 45.50 185 ILE A N 1
ATOM 1544 C CA . ILE A 1 185 ? 19.883 0.617 5.949 1.00 45.50 185 ILE A CA 1
ATOM 1545 C C . ILE A 1 185 ? 18.568 -0.181 5.827 1.00 45.50 185 ILE A C 1
ATOM 1547 O O . ILE A 1 185 ? 17.511 0.431 5.819 1.00 45.50 185 ILE A O 1
ATOM 1551 N N . LEU A 1 186 ? 18.609 -1.520 5.795 1.00 40.47 186 LEU A N 1
ATOM 1552 C CA . LEU A 1 186 ? 17.550 -2.491 5.457 1.00 40.47 186 LEU A CA 1
ATOM 1553 C C . LEU A 1 186 ? 17.384 -3.527 6.585 1.00 40.47 186 LEU A C 1
ATOM 1555 O O . LEU A 1 186 ? 16.267 -3.961 6.804 1.00 40.47 186 LEU A O 1
ATOM 1559 N N . LEU A 1 187 ? 18.400 -3.817 7.413 1.00 39.94 187 LEU A N 1
ATOM 1560 C CA . LEU A 1 187 ? 18.208 -4.071 8.858 1.00 39.94 187 LEU A CA 1
ATOM 1561 C C . LEU A 1 187 ? 17.949 -2.762 9.602 1.00 39.94 187 LEU A C 1
ATOM 1563 O O . LEU A 1 187 ? 17.387 -2.808 10.684 1.00 39.94 187 LEU A O 1
ATOM 1567 N N . LEU A 1 188 ? 18.253 -1.584 9.053 1.00 42.25 188 LEU A N 1
ATOM 1568 C CA . LEU A 1 188 ? 17.518 -0.403 9.474 1.00 42.25 188 LEU A CA 1
ATOM 1569 C C . LEU A 1 188 ? 16.114 -0.597 8.921 1.00 42.25 188 LEU A C 1
ATOM 1571 O O . LEU A 1 188 ? 15.243 -0.891 9.677 1.00 42.25 188 LEU A O 1
ATOM 1575 N N . PHE A 1 189 ? 15.800 -0.642 7.642 1.00 38.47 189 PHE A N 1
ATOM 1576 C CA . PHE A 1 189 ? 14.388 -0.623 7.233 1.00 38.47 189 PHE A CA 1
ATOM 1577 C C . PHE A 1 189 ? 13.491 -1.761 7.786 1.00 38.47 189 PHE A C 1
ATOM 1579 O O . PHE A 1 189 ? 12.419 -1.485 8.303 1.00 38.47 189 PHE A O 1
ATOM 1586 N N . VAL A 1 190 ? 13.920 -3.025 7.765 1.00 40.09 190 VAL A N 1
ATOM 1587 C CA . VAL A 1 190 ? 13.180 -4.187 8.303 1.00 40.09 190 VAL A CA 1
ATOM 1588 C C . VAL A 1 190 ? 13.484 -4.429 9.781 1.00 40.09 190 VAL A C 1
ATOM 1590 O O . VAL A 1 190 ? 12.571 -4.797 10.524 1.00 40.09 190 VAL A O 1
ATOM 1593 N N . VAL A 1 191 ? 14.727 -4.202 10.224 1.00 38.44 191 VAL A N 1
ATOM 1594 C CA . VAL A 1 191 ? 15.139 -4.408 11.623 1.00 38.44 191 VAL A CA 1
ATOM 1595 C C . VAL A 1 191 ? 15.079 -3.142 12.489 1.00 38.44 191 VAL A C 1
ATOM 1597 O O . VAL A 1 191 ? 15.135 -3.289 13.683 1.00 38.44 191 VAL A O 1
ATOM 1600 N N . VAL A 1 192 ? 14.812 -1.941 11.976 1.00 39.91 192 VAL A N 1
ATOM 1601 C CA . VAL A 1 192 ? 14.266 -0.736 12.662 1.00 39.91 192 VAL A CA 1
ATOM 1602 C 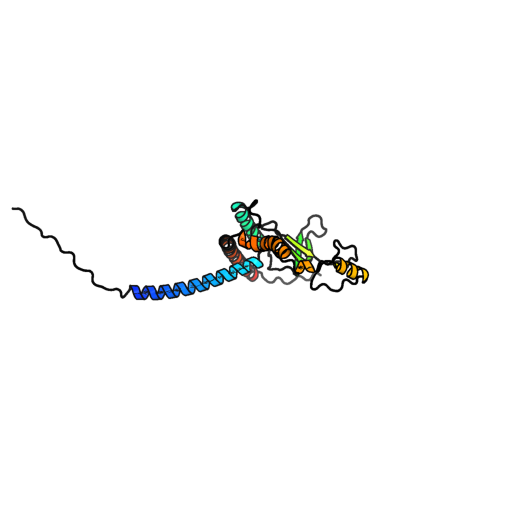C . VAL A 1 192 ? 12.788 -0.950 12.833 1.00 39.91 192 VAL A C 1
ATOM 1604 O O . VAL A 1 192 ? 12.324 -0.854 13.951 1.00 39.91 192 VAL A O 1
ATOM 1607 N N . ILE A 1 193 ? 12.054 -1.428 11.824 1.00 44.59 193 ILE A N 1
ATOM 1608 C CA . ILE A 1 193 ? 10.669 -1.844 12.083 1.00 44.59 193 ILE A CA 1
ATOM 1609 C C . ILE A 1 193 ? 10.603 -2.898 13.221 1.00 44.59 193 ILE A C 1
ATOM 1611 O O . ILE A 1 193 ? 9.632 -2.889 13.965 1.00 44.59 193 ILE A O 1
ATOM 1615 N N . THR A 1 194 ? 11.631 -3.742 13.447 1.00 40.28 194 THR A N 1
ATOM 1616 C CA . THR A 1 194 ? 11.705 -4.627 14.644 1.00 40.28 194 THR A CA 1
ATOM 1617 C C . THR A 1 194 ? 12.550 -4.157 15.836 1.00 40.28 194 THR A C 1
ATOM 1619 O O . THR A 1 194 ? 12.396 -4.732 16.906 1.00 40.28 194 THR A O 1
ATOM 1622 N N . ARG A 1 195 ? 13.481 -3.204 15.691 1.00 37.06 195 ARG A N 1
ATOM 1623 C CA . ARG A 1 195 ? 14.379 -2.695 16.760 1.00 37.06 195 ARG A CA 1
ATOM 1624 C C . ARG A 1 195 ? 13.999 -1.297 17.231 1.00 37.06 195 ARG A C 1
ATOM 1626 O O . ARG A 1 195 ? 14.349 -0.962 18.352 1.00 37.06 195 ARG A O 1
ATOM 1633 N N . THR A 1 196 ? 13.329 -0.477 16.423 1.00 47.19 196 THR A N 1
ATOM 1634 C CA . THR A 1 196 ? 12.774 0.817 16.862 1.00 47.19 196 THR A CA 1
ATOM 1635 C C . THR A 1 196 ? 11.334 0.731 17.310 1.00 47.19 196 THR A C 1
ATOM 1637 O O . THR A 1 196 ? 10.913 1.593 18.075 1.00 47.19 196 THR A O 1
ATOM 1640 N N . ILE A 1 197 ? 10.604 -0.311 16.906 1.00 60.78 197 ILE A N 1
ATOM 1641 C CA . ILE A 1 197 ? 9.279 -0.606 17.448 1.00 60.78 197 ILE A CA 1
ATOM 1642 C C . ILE A 1 197 ? 9.407 -1.892 18.272 1.00 60.78 197 ILE A C 1
ATOM 1644 O O . ILE A 1 197 ? 9.516 -2.970 17.674 1.00 60.78 197 ILE A O 1
ATOM 1648 N N . PRO A 1 198 ? 9.436 -1.807 19.615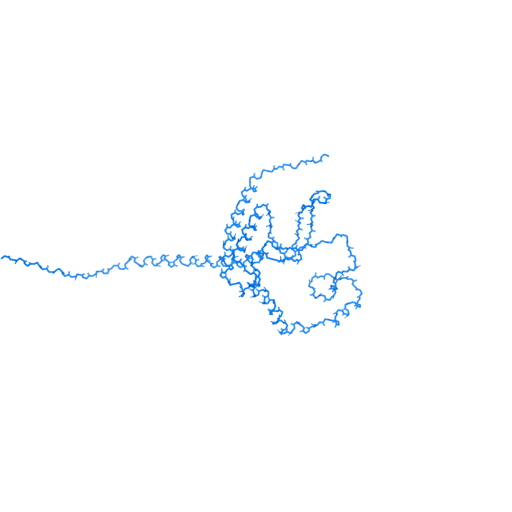 1.00 72.44 198 PRO A N 1
ATOM 1649 C CA . PRO A 1 198 ? 9.491 -2.987 20.469 1.00 72.44 198 PRO A CA 1
ATOM 1650 C C . PRO A 1 198 ? 8.319 -3.928 20.164 1.00 72.44 198 PRO A C 1
ATOM 1652 O O . PRO A 1 198 ? 7.220 -3.487 19.820 1.00 72.44 198 PRO A O 1
ATOM 1655 N N . GLU A 1 199 ? 8.548 -5.238 20.293 1.00 70.12 199 GLU 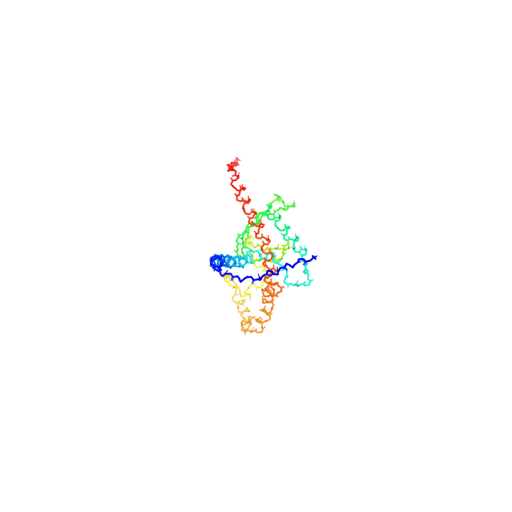A N 1
ATOM 1656 C CA . GLU A 1 199 ? 7.523 -6.267 20.050 1.00 70.12 199 GLU A CA 1
ATOM 1657 C C . GLU A 1 199 ? 6.253 -5.999 20.873 1.00 70.12 199 GLU A C 1
ATOM 1659 O O . GLU A 1 199 ? 5.141 -6.185 20.383 1.00 70.12 199 GLU A O 1
ATOM 1664 N N . GLU A 1 200 ? 6.418 -5.448 22.077 1.00 76.75 200 GLU A N 1
ATOM 1665 C CA . GLU A 1 200 ? 5.338 -5.011 22.962 1.00 76.75 200 GLU A CA 1
ATOM 1666 C C . GLU A 1 200 ? 4.385 -4.022 22.278 1.00 76.75 200 GLU A C 1
ATOM 1668 O O . GLU A 1 200 ? 3.176 -4.252 22.233 1.00 76.75 200 GLU A O 1
ATOM 1673 N N . GLU A 1 201 ? 4.910 -2.971 21.649 1.00 78.00 201 GLU A N 1
ATOM 1674 C CA . GLU A 1 201 ? 4.084 -1.988 20.946 1.00 78.00 201 GLU A CA 1
ATOM 1675 C C . GLU A 1 201 ? 3.406 -2.589 19.714 1.00 78.00 201 GLU A C 1
ATOM 1677 O O . GLU A 1 201 ? 2.249 -2.277 19.430 1.00 78.00 201 GLU A O 1
ATOM 1682 N N . GLN A 1 202 ? 4.090 -3.484 18.992 1.00 80.00 202 GLN A N 1
ATOM 1683 C CA . GLN A 1 202 ? 3.475 -4.194 17.866 1.00 80.00 202 GLN A CA 1
ATOM 1684 C C . GLN A 1 202 ? 2.289 -5.033 18.351 1.00 80.00 202 GLN A C 1
ATOM 1686 O O . GLN A 1 202 ? 1.223 -5.013 17.733 1.00 80.00 202 GLN A O 1
ATOM 1691 N N . THR A 1 203 ? 2.439 -5.725 19.482 1.00 83.44 203 THR A N 1
ATOM 1692 C CA . THR A 1 203 ? 1.354 -6.516 20.069 1.00 83.44 203 THR A CA 1
ATOM 1693 C C . THR A 1 203 ? 0.197 -5.643 20.566 1.00 83.44 203 THR A C 1
ATOM 1695 O O . THR A 1 203 ? -0.960 -6.003 20.340 1.00 83.44 203 THR A O 1
ATOM 1698 N N . GLU A 1 204 ? 0.459 -4.467 21.153 1.00 85.88 204 GLU A N 1
ATOM 1699 C C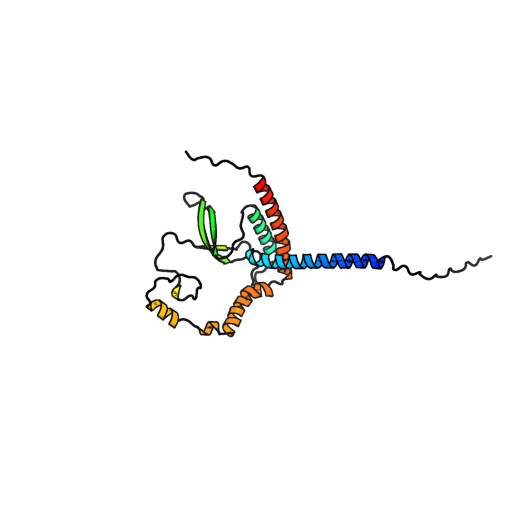A . GLU A 1 204 ? -0.591 -3.511 21.547 1.00 85.88 204 GLU A CA 1
ATOM 1700 C C . GLU A 1 204 ? -1.379 -3.046 20.315 1.00 85.88 204 GLU A C 1
ATOM 1702 O O . GLU A 1 204 ? -2.608 -3.141 20.281 1.00 85.88 204 GLU A O 1
ATOM 1707 N N . ILE A 1 205 ? -0.675 -2.623 19.262 1.00 87.50 205 ILE A N 1
ATOM 1708 C CA . ILE A 1 205 ? -1.286 -2.137 18.021 1.00 87.50 205 ILE A CA 1
ATOM 1709 C C . ILE A 1 205 ? -2.149 -3.228 17.376 1.00 87.50 205 ILE A C 1
ATOM 1711 O O . ILE A 1 205 ? -3.309 -2.984 17.028 1.00 87.50 205 ILE A O 1
ATOM 1715 N N . PHE A 1 206 ? -1.615 -4.441 17.229 1.00 88.00 206 PHE A N 1
ATOM 1716 C CA . PHE A 1 206 ? -2.333 -5.521 16.559 1.00 88.00 206 PHE A CA 1
ATOM 1717 C C . PHE A 1 206 ? -3.466 -6.109 17.393 1.00 88.00 206 PHE A C 1
ATOM 1719 O O . PHE A 1 206 ? -4.509 -6.420 16.821 1.00 88.00 206 PHE A O 1
ATOM 1726 N N . SER A 1 207 ? -3.329 -6.202 18.717 1.00 86.88 207 SER A N 1
ATOM 1727 C CA . SER A 1 207 ? -4.429 -6.646 19.585 1.00 86.88 207 SER A CA 1
ATOM 1728 C C . SER A 1 207 ? -5.630 -5.695 19.509 1.00 86.88 207 SER A C 1
ATOM 1730 O O . SER A 1 207 ? -6.779 -6.139 19.401 1.00 86.88 207 SER A O 1
ATOM 1732 N N . GLU A 1 208 ? -5.374 -4.383 19.455 1.00 87.12 208 GLU A N 1
ATOM 1733 C CA . GLU A 1 208 ? -6.403 -3.363 19.267 1.00 87.12 208 GLU A CA 1
ATOM 1734 C C . GLU A 1 208 ? -7.129 -3.550 17.924 1.00 87.12 208 GLU A C 1
ATOM 1736 O O . GLU A 1 208 ? -8.363 -3.626 17.869 1.00 87.12 208 GLU A O 1
ATOM 1741 N N . ILE A 1 209 ? -6.362 -3.661 16.836 1.00 87.31 209 ILE A N 1
ATOM 1742 C CA . ILE A 1 209 ? -6.874 -3.760 15.464 1.00 87.31 209 ILE A CA 1
ATOM 1743 C C . ILE A 1 209 ? -7.611 -5.077 15.228 1.00 87.31 209 ILE A C 1
ATOM 1745 O O . ILE A 1 209 ? -8.689 -5.071 14.632 1.00 87.31 209 ILE A O 1
ATOM 1749 N N . GLN A 1 210 ? -7.076 -6.197 15.709 1.00 86.19 210 GLN A N 1
ATOM 1750 C CA . GLN A 1 210 ? -7.644 -7.528 15.506 1.00 86.19 210 GLN A CA 1
ATOM 1751 C C . GLN A 1 210 ? -9.075 -7.604 16.036 1.00 86.19 210 GLN A C 1
ATOM 1753 O O . GLN A 1 210 ? -9.970 -8.087 15.341 1.00 86.19 210 GLN A O 1
ATOM 1758 N N . SER A 1 211 ? -9.318 -7.055 17.229 1.00 87.44 211 SER A N 1
ATOM 1759 C CA . SER A 1 211 ? -10.660 -7.020 17.815 1.00 87.44 211 SER A CA 1
ATOM 1760 C C . SER A 1 211 ? -11.666 -6.275 16.924 1.00 87.44 211 SER A C 1
ATOM 1762 O O . SER A 1 211 ? -12.829 -6.672 16.815 1.00 87.44 211 SER A O 1
ATOM 1764 N N . LYS A 1 212 ? -11.220 -5.209 16.246 1.00 89.62 212 LYS A N 1
ATOM 1765 C CA . LYS A 1 212 ? -12.034 -4.390 15.342 1.00 89.62 212 LYS A CA 1
ATOM 1766 C C . LYS A 1 212 ? -12.231 -5.079 13.989 1.00 89.62 212 LYS A C 1
ATOM 1768 O O . LYS A 1 212 ? -13.362 -5.148 13.510 1.00 89.62 212 LYS A O 1
ATOM 1773 N N . LEU A 1 213 ? -11.174 -5.640 13.399 1.00 86.81 213 LEU A N 1
ATOM 1774 C CA . LEU A 1 213 ? -11.236 -6.370 12.128 1.00 86.81 213 LEU A CA 1
ATOM 1775 C C . LEU A 1 213 ? -12.147 -7.596 12.218 1.00 86.81 213 LEU A C 1
ATOM 1777 O O . LEU A 1 213 ? -13.007 -7.770 11.357 1.00 86.81 213 LEU A O 1
ATOM 1781 N N . GLN A 1 214 ? -12.049 -8.383 13.293 1.00 87.94 214 GLN A N 1
ATOM 1782 C CA . GLN A 1 214 ? -12.928 -9.535 13.508 1.00 87.94 214 GLN A CA 1
ATOM 1783 C C . GLN A 1 214 ? -14.407 -9.123 13.562 1.00 87.94 214 GLN A C 1
ATOM 1785 O O . GLN A 1 214 ? -15.256 -9.751 12.924 1.00 87.94 214 GLN A O 1
ATOM 1790 N N . LYS A 1 215 ? -14.733 -8.026 14.261 1.00 89.88 215 LYS A N 1
ATOM 1791 C CA . LYS A 1 215 ? -16.100 -7.474 14.292 1.00 89.88 215 LYS A CA 1
ATOM 1792 C C . LYS A 1 215 ? -16.573 -7.053 12.900 1.00 89.88 215 LYS A C 1
ATOM 1794 O O . LYS A 1 215 ? -17.711 -7.352 12.525 1.00 89.88 215 LYS A O 1
ATOM 1799 N N . LEU A 1 216 ? -15.714 -6.399 12.117 1.00 87.88 216 LEU A N 1
ATOM 1800 C CA . LEU A 1 216 ? -16.033 -6.008 10.743 1.00 87.88 216 LEU A CA 1
ATOM 1801 C C . LEU A 1 216 ? -16.266 -7.219 9.840 1.00 87.88 216 LEU A C 1
ATOM 1803 O O . LEU A 1 216 ? -17.235 -7.234 9.086 1.00 87.88 216 LEU A O 1
ATOM 1807 N N . GLU A 1 217 ? -15.442 -8.260 9.932 1.00 88.31 217 GLU A N 1
ATOM 1808 C CA . GLU A 1 217 ? -15.626 -9.488 9.156 1.00 88.31 217 GLU A CA 1
ATOM 1809 C C . GLU A 1 217 ? -16.946 -10.189 9.463 1.00 88.31 217 GLU A C 1
ATOM 1811 O O . GLU A 1 217 ? -17.654 -10.607 8.544 1.00 88.31 217 GLU A O 1
ATOM 1816 N N . VAL A 1 218 ? -17.303 -10.307 10.744 1.00 90.94 218 VAL A N 1
ATOM 1817 C CA . VAL A 1 218 ? -18.587 -10.885 11.157 1.00 90.94 218 VAL A CA 1
ATOM 1818 C C . VAL A 1 218 ? -19.740 -10.050 10.604 1.00 90.94 218 VAL A C 1
ATOM 1820 O O . VAL A 1 218 ? -20.657 -10.603 9.994 1.00 90.94 218 VAL A O 1
ATOM 1823 N N . THR A 1 219 ? -19.663 -8.725 10.734 1.00 90.12 219 THR A N 1
ATOM 1824 C CA . THR A 1 219 ? -20.675 -7.793 10.214 1.00 90.12 219 THR A CA 1
ATOM 1825 C C . THR A 1 219 ? -20.822 -7.932 8.698 1.00 90.12 219 THR A C 1
ATOM 1827 O O . THR A 1 219 ? -21.929 -8.088 8.187 1.00 90.12 219 THR A O 1
ATOM 1830 N N . ARG A 1 220 ? -19.708 -7.999 7.960 1.00 87.50 220 ARG A N 1
ATOM 1831 C CA . ARG A 1 220 ? -19.682 -8.252 6.512 1.00 87.50 220 ARG A CA 1
ATOM 1832 C C . ARG A 1 220 ? -20.304 -9.591 6.147 1.00 87.50 220 ARG A C 1
ATOM 1834 O O . ARG A 1 220 ? -21.099 -9.650 5.213 1.00 87.50 220 ARG A O 1
ATOM 1841 N N . LYS A 1 221 ? -19.976 -10.670 6.865 1.00 88.75 221 LYS A N 1
ATOM 1842 C CA . LYS A 1 221 ? -20.571 -11.999 6.643 1.00 88.75 221 LYS A CA 1
ATOM 1843 C C . LYS A 1 221 ? -22.085 -11.956 6.849 1.00 88.75 221 LYS A C 1
ATOM 1845 O O . LYS A 1 221 ? -22.816 -12.519 6.041 1.00 88.75 221 LYS A O 1
ATOM 1850 N N . GLN A 1 222 ? -22.566 -11.256 7.875 1.00 90.94 222 GLN A N 1
ATOM 1851 C CA . GLN A 1 222 ? -24.000 -11.064 8.103 1.00 90.94 222 GLN A CA 1
ATOM 1852 C C . GLN A 1 222 ? -24.654 -10.242 6.985 1.00 90.94 222 GLN A C 1
ATOM 1854 O O . GLN A 1 222 ? -25.685 -10.652 6.459 1.00 90.94 222 GLN A O 1
ATOM 1859 N N . LEU A 1 223 ? -24.048 -9.127 6.568 1.00 87.19 223 LEU A N 1
ATOM 1860 C CA . LEU A 1 223 ? -24.550 -8.298 5.468 1.00 87.19 223 LEU A CA 1
ATOM 1861 C C . LEU A 1 223 ? -24.599 -9.072 4.147 1.00 87.19 223 LEU A C 1
ATOM 1863 O O . LEU A 1 223 ? -25.605 -9.013 3.450 1.00 87.19 223 LEU A O 1
ATOM 1867 N N . LYS A 1 224 ? -23.558 -9.852 3.825 1.00 86.12 224 LYS A N 1
ATOM 1868 C CA . LYS A 1 224 ? -23.523 -10.719 2.635 1.00 86.12 224 LYS A CA 1
ATOM 1869 C C . LYS A 1 224 ? -24.652 -11.749 2.647 1.00 86.12 224 LYS A C 1
ATOM 1871 O O . LYS A 1 224 ? -25.276 -11.946 1.616 1.00 86.12 224 LYS A O 1
ATOM 1876 N N . LYS A 1 225 ? -24.954 -12.349 3.804 1.00 87.06 225 LYS A N 1
ATOM 1877 C CA . LYS A 1 225 ? -26.087 -13.279 3.962 1.00 87.06 225 LYS A CA 1
ATOM 1878 C C . LYS A 1 225 ? -27.448 -12.594 3.803 1.00 87.06 225 LYS A C 1
ATOM 1880 O O . LYS A 1 225 ? -28.380 -13.221 3.322 1.00 87.06 225 LYS A O 1
ATOM 1885 N N . LYS A 1 226 ? -27.567 -11.326 4.210 1.00 87.12 226 LYS A N 1
ATOM 1886 C CA . LYS A 1 226 ? -28.796 -10.528 4.063 1.00 87.12 226 LYS A CA 1
ATOM 1887 C C . LYS A 1 226 ? -29.021 -10.015 2.639 1.00 87.12 226 LYS A C 1
ATOM 1889 O O . LYS A 1 226 ? -30.148 -9.658 2.309 1.00 87.12 226 LYS A O 1
ATOM 1894 N N . ARG A 1 227 ? -27.977 -9.932 1.804 1.00 82.88 227 ARG A N 1
ATOM 1895 C CA . ARG A 1 227 ? -28.115 -9.499 0.407 1.00 82.88 227 ARG A CA 1
ATOM 1896 C C . ARG A 1 227 ? -28.944 -10.532 -0.354 1.00 82.88 227 ARG A C 1
ATOM 1898 O O . ARG A 1 227 ? -28.492 -11.646 -0.595 1.00 82.88 227 ARG A O 1
ATOM 1905 N N . VAL A 1 228 ? -30.155 -10.139 -0.733 1.00 77.06 228 VAL A N 1
ATOM 1906 C CA . VAL A 1 228 ? -31.018 -10.929 -1.612 1.00 77.06 228 VAL A CA 1
ATOM 1907 C C . VAL A 1 228 ? -30.447 -10.872 -3.026 1.00 77.06 228 VAL A C 1
ATOM 1909 O O . VAL A 1 228 ? -30.023 -9.813 -3.492 1.00 77.06 228 VAL A O 1
ATOM 1912 N N . PHE A 1 229 ? -30.415 -12.016 -3.705 1.00 80.50 229 PHE A N 1
ATOM 1913 C CA . PHE A 1 229 ? -30.005 -12.088 -5.101 1.00 80.50 229 PHE A CA 1
ATOM 1914 C C . PHE A 1 229 ? -30.995 -11.307 -5.973 1.00 80.50 229 PHE A C 1
ATOM 1916 O O . PHE A 1 229 ? -32.140 -11.720 -6.152 1.00 80.50 229 PHE A O 1
ATOM 1923 N N . VAL A 1 230 ? -30.552 -10.174 -6.517 1.00 81.31 230 VAL A N 1
ATOM 1924 C CA . VAL A 1 230 ? -31.309 -9.416 -7.517 1.00 81.31 230 VAL A CA 1
ATOM 1925 C C . VAL A 1 230 ? -30.903 -9.937 -8.890 1.00 81.31 230 VAL A C 1
ATOM 1927 O O . VAL A 1 230 ? -29.726 -9.887 -9.249 1.00 81.31 230 VAL A O 1
ATOM 1930 N N . LYS A 1 231 ? -31.866 -10.467 -9.654 1.00 82.50 231 LYS A N 1
ATOM 1931 C CA . LYS A 1 231 ? -31.609 -10.930 -11.024 1.00 82.50 231 LYS A CA 1
ATOM 1932 C C . LYS A 1 231 ? -31.114 -9.749 -11.873 1.00 82.50 231 LYS A C 1
ATOM 1934 O O . LYS A 1 231 ? -31.726 -8.682 -11.809 1.00 82.50 231 LYS A O 1
ATOM 1939 N N . PRO A 1 232 ? -30.044 -9.918 -12.669 1.00 80.19 232 PRO A N 1
ATOM 1940 C CA . PRO A 1 232 ? -29.572 -8.860 -13.550 1.00 80.19 232 PRO A CA 1
ATOM 1941 C C . PRO A 1 232 ? -30.669 -8.499 -14.555 1.00 80.19 232 PRO A C 1
ATOM 1943 O O . PRO A 1 232 ? -31.257 -9.374 -15.195 1.00 80.19 232 PRO A O 1
ATOM 1946 N N . ILE A 1 233 ? -30.951 -7.204 -14.671 1.00 80.88 233 ILE A N 1
ATOM 1947 C CA . ILE A 1 233 ? -31.890 -6.675 -15.658 1.00 80.88 233 ILE A CA 1
ATOM 1948 C C . ILE A 1 233 ? -31.180 -6.748 -17.011 1.00 80.88 233 ILE A C 1
ATOM 1950 O O . ILE A 1 233 ? -30.086 -6.201 -17.160 1.00 80.88 233 ILE A O 1
ATOM 1954 N N . LYS A 1 234 ? -31.760 -7.463 -17.982 1.00 75.94 234 LYS A N 1
ATOM 1955 C CA . LYS A 1 234 ? -31.243 -7.455 -19.355 1.00 75.94 234 LYS A CA 1
ATOM 1956 C C . LYS A 1 234 ? -31.405 -6.033 -19.892 1.00 75.94 234 LYS A C 1
ATOM 1958 O O . LYS A 1 234 ? -32.527 -5.538 -19.944 1.00 75.94 234 LYS A O 1
ATOM 1963 N N . LEU A 1 235 ? -30.294 -5.383 -20.229 1.00 73.19 235 LEU A N 1
ATOM 1964 C CA . LEU A 1 235 ? -30.328 -4.145 -21.002 1.00 73.19 235 LEU A CA 1
ATOM 1965 C C . LEU A 1 235 ? -30.876 -4.521 -22.386 1.00 73.19 235 LEU A C 1
ATOM 1967 O O . LEU A 1 235 ? -30.291 -5.382 -23.045 1.00 73.19 235 LEU A O 1
ATOM 1971 N N . ALA A 1 236 ? -32.058 -3.990 -22.707 1.00 61.69 236 ALA A N 1
ATOM 1972 C CA . ALA A 1 236 ? -32.750 -4.190 -23.978 1.00 61.69 236 ALA A CA 1
ATOM 1973 C C . ALA A 1 236 ? -32.043 -3.446 -25.114 1.00 61.69 236 ALA A C 1
ATOM 1975 O O . ALA A 1 236 ? -31.466 -2.371 -24.829 1.00 61.69 236 ALA A O 1
#

Foldseek 3Di:
DDDDDDDDDDDDDDDDPPVVVVVVVVVVVVVVVVVVVVVVVLVVLVVVCQQCVQLQDDLDPPPDDPVVSVVLLVVVLVVCLVDPDDGDDQQDWDKDKDADPVDVPRIDIDIFGWHDWDHHRPRTDTDGDDDDPDDDDDDPDPCLLDPDPPDPDPPDDVVSNVVSVVPDDVCCVVPVVNCCVVCVVVCSVVVSSDVVQPPVNSCVSCVVNVVSVVVSVVVVVVVVVVDDDDPDDPPD

pLDDT: mean 74.21, std 18.18, range [34.19, 96.19]

Radius of gyration: 31.3 Å; chains: 1; bounding box: 64×48×128 Å

Secondary structure (DSSP, 8-state):
-----PPPPPPPPPP-TTSHHHHHHHHHHHHHHHHHHHHHHHHHHHHHHHH-GGGSPPS-GGG--HHHHHHHHHHHHHHHHHS------TT-EEEEEEE-TTSTTSEEEEEEEEEEEE--GGG-EEEEE--SS---SPPSS-GGGS--SSPPP----HHHHHHHHHH--GGGGT-HHHHHHHHHHHHHHHHHHHHTS-HHHHHHHHHHHHHHHHHHHHHHHHHHHH---PPPPP--

InterPro domains:
  IPR001857 Large ribosomal subunit protein bL19 [PTHR15680] (26-135)
  IPR008991 Translation protein SH3-like domain superfamily [SSF50104] (67-136)
  IPR038657 Large ribosomal subunit protein bL19 superfamily [G3DSA:2.30.30.790] (60-230)

Organism: NCBI:txid1586634